Protein AF-A0A661L8A8-F1 (afdb_monomer)

Secondary structure (DSSP, 8-state):
---HHHHHHHHHHHTT-S-HHHHHHHHHHHHHHTSS-HHHHHHHHHHHHHHHHSS-SSS----BHHHHHHTSSB-SSHHHHHHHHHHHHTTEEE-SSS-S-TTBHHHHHHHHHHHHHTT-HHHHHHHHHHTGGGTHHHHHHHHHHHS-----TTS-GGGPPTTPPPSHHHHHHHHHHHHHHHHHHHHTT-THHHHHHHHHHHHHGGG----S-SSEEES--PPPPPEEEEEE-TTSTT--EEEEEEETTEEEEEEE-TT-TTTTT---HHHHTHHHHHTBTT---S-EEEETTEEEE--HHHHHHHHHHHHTT-

Foldseek 3Di:
DLDPLLLVLQQVLCVPLPLPLSNLLSLQQNLLSPLDDPVVSVVLVLLLCCQADQLQHPQHQHQFQCCQVPVAQFPPDPVLVVLLVLCQVLQKDWDPQDQDDCRGLLNLVLSLVSCVVVVVVVSNCCCLVVPNLSGLLVSLVSQLVVADPVSVSPDRPNDDPPPHHGCNSNSVSSSSNSLSVLVVVVVVVNCSSVSSVVSSVVSCVVVVDDPDRPTMDGGHDDWDDWDWDWFFQPLDPLRFIWIFIDTRNARPFIFFDQPGPRANRDDDPSSRCVSCVVGRSSDRSADWDDDPHTIGGDHPVRVVVVVVVVVVVD

pLDDT: mean 91.47, std 11.32, range [39.81, 98.69]

Mean predicted aligned error: 5.36 Å

Sequence (314 aa):
MQKDEFLNILNEAVKGCGFVDLICGAEMITAFLKSGPAEELYKELRYDYADLFLNAGPSPVFPYESPFRSGAPVVMQEPVFELREYFRKAGVHKSPAYKDLEEHIAVQMEFLRYVLEKGNEDLYLDFFENKFSKWVPAFCDQLTSTTPSNCNLSQNLTNLPAGVMTNFYQGLAHLTRGVVMCESSTIGGYTGAEEVTNKMSSAFDYLALSHEYATLAQGVLEPEPPKTVPTHCYTCGALCGMNAKLKDGILIGTSGLQGDPKSGGRLCPKGAAVPKHLYSAYRLKSPLIREGNRFRKASWDEALDRVVEAINRT

Structure (mmCIF, N/CA/C/O backbone):
data_AF-A0A661L8A8-F1
#
_entry.id   AF-A0A661L8A8-F1
#
loop_
_atom_site.group_PDB
_atom_site.id
_atom_site.type_symbol
_atom_site.label_atom_id
_atom_site.label_alt_id
_atom_site.label_comp_id
_atom_site.label_asym_id
_atom_site.label_entity_id
_atom_site.label_seq_id
_atom_site.pdbx_PDB_ins_code
_atom_site.Cartn_x
_atom_site.Cartn_y
_atom_site.Cartn_z
_atom_site.occupancy
_atom_site.B_iso_or_equiv
_atom_site.auth_seq_id
_atom_site.auth_comp_id
_atom_site.auth_asym_id
_atom_site.auth_atom_id
_atom_site.pdbx_PDB_model_num
ATOM 1 N N . MET A 1 1 ? -15.707 10.608 9.780 1.00 81.50 1 MET A N 1
ATOM 2 C CA . MET A 1 1 ? -14.834 10.400 10.958 1.00 81.50 1 MET A CA 1
ATOM 3 C C . MET A 1 1 ? -15.082 11.397 12.097 1.00 81.50 1 MET A C 1
ATOM 5 O O . MET A 1 1 ? -14.875 11.010 13.227 1.00 81.50 1 MET A O 1
ATOM 9 N N . GLN A 1 2 ? -15.559 12.632 11.881 1.00 92.19 2 GLN A N 1
ATOM 10 C CA . GLN A 1 2 ? -15.800 13.600 12.980 1.00 92.19 2 GLN A CA 1
ATOM 11 C C . GLN A 1 2 ? -17.092 13.380 13.808 1.00 92.19 2 GLN A C 1
ATOM 13 O O . GLN A 1 2 ? -17.538 14.295 14.489 1.00 92.19 2 GLN A O 1
ATOM 18 N N . LYS A 1 3 ? -17.732 12.205 13.735 1.00 93.12 3 LYS A N 1
ATOM 19 C CA . LYS A 1 3 ? -18.940 11.918 14.530 1.00 93.12 3 LYS A CA 1
ATOM 20 C C . LYS A 1 3 ? -18.541 11.752 15.998 1.00 93.12 3 LYS A C 1
ATOM 22 O O . LYS A 1 3 ? -17.618 10.983 16.273 1.00 93.12 3 LYS A O 1
ATOM 27 N N . ASP A 1 4 ? -19.217 12.430 16.921 1.00 93.12 4 ASP A N 1
ATOM 28 C CA . ASP A 1 4 ? -18.885 12.332 18.347 1.00 93.12 4 ASP A CA 1
ATOM 29 C C . ASP A 1 4 ? -19.092 10.913 18.888 1.00 93.12 4 ASP A C 1
ATOM 31 O O . ASP A 1 4 ? -18.325 10.482 19.739 1.00 93.12 4 ASP A O 1
ATOM 35 N N . GLU A 1 5 ? -20.046 10.145 18.358 1.00 94.62 5 GLU A N 1
ATOM 36 C CA . GLU A 1 5 ? -20.255 8.744 18.732 1.00 94.62 5 GLU A CA 1
ATOM 37 C C . GLU A 1 5 ? -19.025 7.888 18.397 1.00 94.62 5 GLU A C 1
ATOM 39 O O . GLU A 1 5 ? -18.489 7.217 19.276 1.00 94.62 5 GLU A O 1
ATOM 44 N N . PHE A 1 6 ? -18.511 7.989 17.163 1.00 94.81 6 PHE A N 1
ATOM 45 C CA . PHE A 1 6 ? -17.279 7.306 16.746 1.00 94.81 6 PHE A CA 1
ATOM 46 C C . PHE A 1 6 ? -16.103 7.674 17.657 1.00 94.81 6 PHE A C 1
ATOM 48 O O . PHE A 1 6 ? -15.402 6.794 18.152 1.00 94.81 6 PHE A O 1
ATOM 55 N N . LEU A 1 7 ? -15.892 8.974 17.886 1.00 94.75 7 LEU A N 1
ATOM 56 C CA . LEU A 1 7 ? -14.752 9.458 18.660 1.00 94.75 7 LEU A CA 1
ATOM 57 C C . LEU A 1 7 ? -14.860 9.051 20.133 1.00 94.75 7 LEU A C 1
ATOM 59 O O . LEU A 1 7 ? -13.896 8.544 20.698 1.00 94.75 7 LEU A O 1
ATOM 63 N N . ASN A 1 8 ? -16.020 9.227 20.762 1.00 94.75 8 ASN A N 1
ATOM 64 C CA . ASN A 1 8 ? -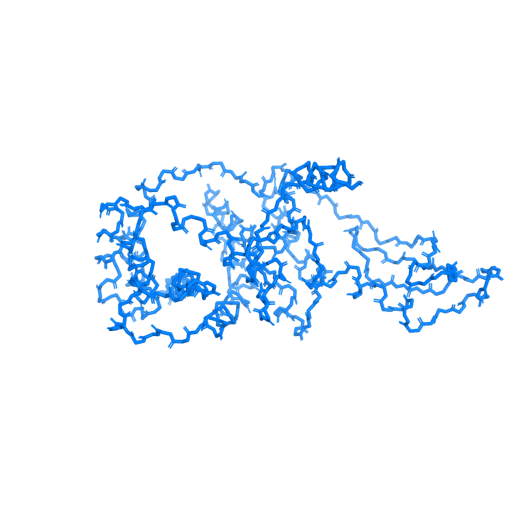16.194 8.924 22.180 1.00 94.75 8 ASN A CA 1
ATOM 65 C C . ASN A 1 8 ? -16.092 7.413 22.448 1.00 94.75 8 ASN A C 1
ATOM 67 O O . ASN A 1 8 ? -15.411 7.021 23.395 1.00 94.75 8 ASN A O 1
ATOM 71 N N . ILE A 1 9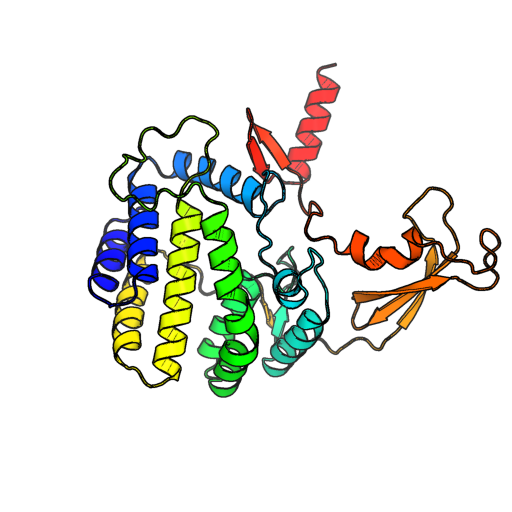 ? -16.690 6.568 21.596 1.00 94.81 9 ILE A N 1
ATOM 72 C CA . ILE A 1 9 ? -16.598 5.105 21.734 1.00 94.81 9 ILE A CA 1
ATOM 73 C C . ILE A 1 9 ? -15.160 4.632 21.490 1.00 94.81 9 ILE A C 1
ATOM 75 O O . ILE A 1 9 ? -14.657 3.832 22.274 1.00 94.81 9 ILE A O 1
ATOM 79 N N . LEU A 1 10 ? -14.458 5.163 20.479 1.00 94.94 10 LEU A N 1
ATOM 80 C CA . LEU A 1 10 ? -13.061 4.800 20.209 1.00 94.94 10 LEU A CA 1
ATOM 81 C C . LEU A 1 10 ? -12.136 5.113 21.397 1.00 94.94 10 LEU A C 1
ATOM 83 O O . LEU A 1 10 ? -11.324 4.270 21.770 1.00 94.94 10 LEU A O 1
ATOM 87 N N . ASN A 1 11 ? -12.262 6.296 22.012 1.00 94.81 11 ASN A N 1
ATOM 88 C CA . ASN A 1 11 ? -11.428 6.659 23.165 1.00 94.81 11 ASN A CA 1
ATOM 89 C C . ASN A 1 11 ? -11.783 5.841 24.415 1.00 94.81 11 ASN A C 1
ATOM 91 O O . ASN A 1 11 ? -10.879 5.398 25.119 1.00 94.81 11 ASN A O 1
ATOM 95 N N . GLU A 1 12 ? -13.069 5.598 24.696 1.00 95.06 12 GLU A N 1
ATOM 96 C CA . GLU A 1 12 ? -13.461 4.789 25.859 1.00 95.06 12 GLU A CA 1
ATOM 97 C C . GLU A 1 12 ? -13.086 3.305 25.676 1.00 95.06 12 GLU A C 1
ATOM 99 O O . GLU A 1 12 ? -12.724 2.648 26.649 1.00 95.06 12 GLU A O 1
ATOM 104 N N . ALA A 1 13 ? -13.082 2.785 24.442 1.00 93.44 13 ALA A N 1
ATOM 105 C CA . ALA A 1 13 ? -12.671 1.413 24.133 1.00 93.44 13 ALA A CA 1
ATOM 106 C C . ALA A 1 13 ? -11.200 1.123 24.481 1.00 93.44 13 ALA A C 1
ATOM 108 O O . ALA A 1 13 ? -10.890 0.042 24.981 1.00 93.44 13 ALA A O 1
ATOM 109 N N . VAL A 1 14 ? -10.300 2.085 24.243 1.00 92.88 14 VAL A N 1
ATOM 110 C CA . VAL A 1 14 ? -8.855 1.939 24.512 1.00 92.88 14 VAL A CA 1
ATOM 111 C C . VAL A 1 14 ? -8.453 2.389 25.922 1.00 92.88 14 VAL A C 1
ATOM 113 O O . VAL A 1 14 ? -7.344 2.121 26.384 1.00 92.88 14 VAL A O 1
ATOM 116 N N . LYS A 1 15 ? -9.333 3.079 26.645 1.00 92.06 15 LYS A N 1
ATOM 117 C CA . LYS A 1 15 ? -9.033 3.661 27.955 1.00 92.06 15 LYS A CA 1
ATOM 118 C C . LYS A 1 15 ? -8.702 2.586 28.989 1.00 92.06 15 LYS A C 1
ATOM 120 O O . LYS A 1 15 ? -9.533 1.759 29.350 1.00 92.06 15 LYS A O 1
ATOM 125 N N . GLY A 1 16 ? -7.467 2.616 29.490 1.00 86.12 16 GLY A N 1
ATOM 126 C CA . GLY A 1 16 ? -6.984 1.638 30.468 1.00 86.12 16 GLY A CA 1
ATOM 127 C C . GLY A 1 16 ? -6.748 0.230 29.906 1.00 86.12 16 GLY A C 1
ATOM 128 O O . GLY A 1 16 ? -6.519 -0.683 30.690 1.00 86.12 16 GLY A O 1
ATOM 129 N N . CYS A 1 17 ? -6.750 0.043 28.579 1.00 88.25 17 CYS A N 1
ATOM 130 C CA . CYS A 1 17 ? -6.599 -1.273 27.943 1.00 88.25 17 CYS A CA 1
ATOM 131 C C . CYS A 1 17 ? -5.214 -1.934 28.111 1.00 88.25 17 CYS A C 1
ATOM 133 O O . CYS A 1 17 ? -5.030 -3.079 27.716 1.00 88.25 17 CYS A O 1
ATOM 135 N N . GLY A 1 18 ? -4.214 -1.214 28.632 1.00 87.88 18 GLY A N 1
ATOM 136 C CA . GLY A 1 18 ? -2.820 -1.671 28.732 1.00 87.88 18 GLY A CA 1
ATOM 137 C C . GLY A 1 18 ? -1.999 -1.528 27.440 1.00 87.88 18 GLY A C 1
ATOM 138 O O . GLY A 1 18 ? -0.775 -1.427 27.508 1.00 87.88 18 GLY A O 1
ATOM 139 N N . PHE A 1 19 ? -2.643 -1.426 26.275 1.00 90.56 19 PHE A N 1
ATOM 140 C CA . PHE A 1 19 ? -1.983 -1.224 24.982 1.00 90.56 19 PHE A CA 1
ATOM 141 C C . PHE A 1 19 ? -1.740 0.269 24.711 1.00 90.56 19 PHE A C 1
ATOM 143 O O . PHE A 1 19 ? -2.585 0.971 24.156 1.00 90.56 19 PHE A O 1
ATOM 150 N N . VAL A 1 20 ? -0.556 0.759 25.092 1.00 90.56 20 VAL A N 1
ATOM 151 C CA . VAL A 1 20 ? -0.155 2.177 24.962 1.00 90.56 20 VAL A CA 1
ATOM 152 C C . VAL A 1 20 ? -0.331 2.709 23.533 1.00 90.56 20 VAL A C 1
ATOM 154 O O . VAL A 1 20 ? -0.854 3.804 23.352 1.00 90.56 20 VAL A O 1
ATOM 157 N N . ASP A 1 21 ? 0.029 1.923 22.516 1.00 92.69 21 ASP A N 1
ATOM 158 C CA . ASP A 1 21 ? -0.132 2.299 21.106 1.00 92.69 21 ASP A CA 1
ATOM 159 C C . ASP A 1 21 ? -1.601 2.514 20.687 1.00 92.69 21 ASP A C 1
ATOM 161 O O . ASP A 1 21 ? -1.889 3.430 19.918 1.00 92.69 21 ASP A O 1
ATOM 165 N N . LEU A 1 22 ? -2.553 1.738 21.223 1.00 93.94 22 LEU A N 1
ATOM 166 C CA . LEU A 1 22 ? -3.979 1.972 20.956 1.00 93.94 22 LEU A CA 1
ATOM 167 C C . LEU A 1 22 ? -4.455 3.295 21.564 1.00 93.94 22 LEU A C 1
ATOM 169 O O . LEU A 1 22 ? -5.172 4.047 20.904 1.00 93.94 22 LEU A O 1
ATOM 173 N N . ILE A 1 23 ? -4.023 3.588 22.795 1.00 92.56 23 ILE A N 1
ATOM 174 C CA . ILE A 1 23 ? -4.350 4.829 23.510 1.00 92.56 23 ILE A CA 1
ATOM 175 C C . ILE A 1 23 ? -3.804 6.032 22.735 1.00 92.56 23 ILE A C 1
ATOM 177 O O . ILE A 1 23 ? -4.579 6.876 22.288 1.00 92.56 23 ILE A O 1
ATOM 181 N N . CYS A 1 24 ? -2.493 6.064 22.475 1.00 91.00 24 CYS A N 1
ATOM 182 C CA . CYS A 1 24 ? -1.863 7.160 21.738 1.00 91.00 24 CYS A CA 1
ATOM 183 C C . CYS A 1 24 ? -2.444 7.320 20.325 1.00 91.00 24 CYS A C 1
ATOM 185 O O . CYS A 1 24 ? -2.645 8.445 19.865 1.00 91.00 24 CYS A O 1
ATOM 187 N N . GLY A 1 25 ? -2.752 6.213 19.639 1.00 92.69 25 GLY A N 1
ATOM 188 C CA . GLY A 1 25 ? -3.364 6.238 18.314 1.00 92.69 25 GLY A CA 1
ATOM 189 C C . GLY A 1 25 ? -4.750 6.887 18.305 1.00 92.69 25 GLY A C 1
ATOM 190 O O . GLY A 1 25 ? -4.995 7.810 17.523 1.00 92.69 25 GLY A O 1
ATOM 191 N N . ALA A 1 26 ? -5.637 6.450 19.204 1.00 94.06 26 ALA A N 1
ATOM 192 C CA . ALA A 1 26 ? -6.984 7.000 19.348 1.00 94.06 26 ALA A CA 1
ATOM 193 C C . ALA A 1 26 ? -6.971 8.481 19.758 1.00 94.06 26 ALA A C 1
ATOM 195 O O . ALA A 1 26 ? -7.694 9.286 19.161 1.00 94.06 26 ALA A O 1
ATOM 196 N N . GLU A 1 27 ? -6.122 8.856 20.720 1.00 92.12 27 GLU A N 1
ATOM 197 C CA . GLU A 1 27 ? -5.985 10.233 21.203 1.00 92.12 27 GLU A CA 1
ATOM 198 C C . GLU A 1 27 ? -5.488 11.172 20.094 1.00 92.12 27 GLU A C 1
ATOM 200 O O . GLU A 1 27 ? -6.104 12.212 19.852 1.00 92.12 27 GLU A O 1
ATOM 205 N N . MET A 1 28 ? -4.434 10.795 19.355 1.00 91.00 28 MET A N 1
ATOM 206 C CA . MET A 1 28 ? -3.907 11.594 18.237 1.00 91.00 28 MET A CA 1
ATOM 207 C C . MET A 1 28 ? -4.933 11.763 17.111 1.00 91.00 28 MET A C 1
ATOM 209 O O . MET A 1 28 ? -5.151 12.882 16.642 1.00 91.00 28 MET A O 1
ATOM 213 N N . ILE A 1 29 ? -5.595 10.674 16.698 1.00 93.38 29 ILE A N 1
ATOM 214 C CA . ILE A 1 29 ? -6.649 10.706 15.672 1.00 93.38 29 ILE A CA 1
ATOM 215 C C . ILE A 1 29 ? -7.802 11.611 16.119 1.00 93.38 29 ILE A C 1
ATOM 217 O O . ILE A 1 29 ? -8.292 12.423 15.334 1.00 93.38 29 ILE A O 1
ATOM 221 N N . THR A 1 30 ? -8.214 11.519 17.384 1.00 94.25 30 THR A N 1
ATOM 222 C CA . THR A 1 30 ? -9.313 12.319 17.939 1.00 94.25 30 THR A CA 1
ATOM 223 C C . THR A 1 30 ? -8.951 13.794 18.041 1.00 94.25 30 THR A C 1
ATOM 225 O O . THR A 1 30 ? -9.745 14.642 17.633 1.00 94.25 30 THR A O 1
ATOM 228 N N . ALA A 1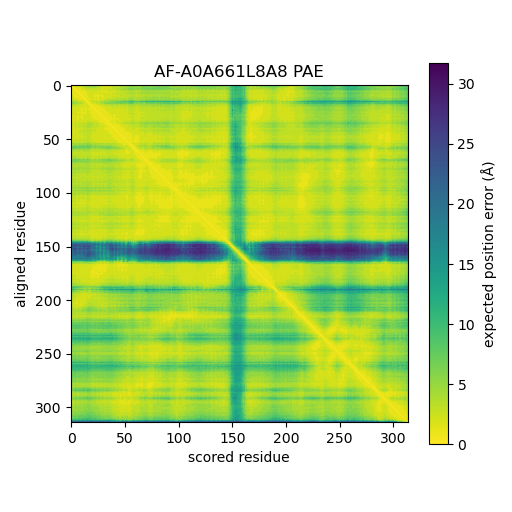 31 ? -7.755 14.112 18.537 1.00 91.06 31 ALA A N 1
ATOM 229 C CA . ALA A 1 31 ? -7.267 15.481 18.643 1.00 91.06 31 ALA A CA 1
ATOM 230 C C . ALA A 1 31 ? -7.155 16.144 17.261 1.00 91.06 31 ALA A C 1
ATOM 232 O O . ALA A 1 31 ? -7.611 17.275 17.090 1.00 91.06 31 ALA A O 1
ATOM 233 N N . PHE A 1 32 ? -6.644 15.421 16.257 1.00 91.88 32 PHE A N 1
ATOM 234 C CA . PHE A 1 32 ? -6.632 15.895 14.874 1.00 91.88 32 PHE A CA 1
ATOM 235 C C . PHE A 1 32 ? -8.055 16.137 14.352 1.00 91.88 32 PHE A C 1
ATOM 237 O O . PHE A 1 32 ? -8.374 17.237 13.900 1.00 91.88 32 PHE A O 1
ATOM 244 N N . LEU A 1 33 ? -8.941 15.142 14.468 1.00 93.44 33 LEU A N 1
ATOM 245 C CA . LEU A 1 33 ? -10.314 15.222 13.963 1.00 93.44 33 LEU A CA 1
ATOM 246 C C . LEU A 1 33 ? -11.171 16.278 14.675 1.00 93.44 33 LEU A C 1
ATOM 248 O O . LEU A 1 33 ? -12.142 16.731 14.078 1.00 93.44 33 LEU A O 1
ATOM 252 N N . LYS A 1 34 ? -10.830 16.704 15.897 1.00 93.81 34 LYS A N 1
ATOM 253 C CA . LYS A 1 34 ? -11.498 17.814 16.605 1.00 93.81 34 LYS A CA 1
ATOM 254 C C . LYS A 1 34 ? -10.833 19.185 16.389 1.00 93.81 34 LYS A C 1
ATOM 256 O O . LYS A 1 34 ? -11.349 20.177 16.895 1.00 93.81 34 LYS A O 1
ATOM 261 N N . SER A 1 35 ? -9.730 19.275 15.638 1.00 91.00 35 SER A N 1
ATOM 262 C CA . SER A 1 35 ? -8.961 20.527 15.496 1.00 91.00 35 SER A CA 1
ATOM 263 C C . SER A 1 35 ? -9.527 21.541 14.487 1.00 91.00 35 SER A C 1
ATOM 265 O O . SER A 1 35 ? -9.180 22.719 14.563 1.00 91.00 35 SER A O 1
ATOM 267 N N . GLY A 1 36 ? -10.412 21.129 13.570 1.00 91.94 36 GLY A N 1
ATOM 268 C CA . GLY A 1 36 ? -11.001 22.018 12.561 1.00 91.94 36 GLY A CA 1
ATOM 269 C C . GLY A 1 36 ? -12.089 21.360 11.696 1.00 91.94 36 GLY A C 1
ATOM 270 O O . GLY A 1 36 ? -12.457 20.211 11.941 1.00 91.94 36 GLY A O 1
ATOM 271 N N . PRO A 1 37 ? -12.638 22.064 10.688 1.00 94.69 37 PRO A N 1
ATOM 272 C CA . PRO A 1 37 ? -13.670 21.529 9.794 1.00 94.69 37 PRO A CA 1
ATOM 273 C C . PRO A 1 37 ? -13.161 20.389 8.898 1.00 94.69 37 PRO A C 1
ATOM 275 O O . PRO A 1 37 ? -12.040 20.454 8.394 1.00 94.69 37 PRO A O 1
ATOM 278 N N . ALA A 1 38 ? -14.010 19.386 8.630 1.00 93.50 38 ALA A N 1
ATOM 279 C CA . ALA A 1 38 ? -13.668 18.201 7.829 1.00 93.50 38 ALA A CA 1
ATOM 280 C C . ALA A 1 38 ? -12.952 18.500 6.499 1.00 93.50 38 ALA A C 1
ATOM 282 O O . ALA A 1 38 ? -12.002 17.800 6.163 1.00 93.50 38 ALA A O 1
ATOM 283 N N . GLU A 1 39 ? -13.403 19.512 5.750 1.00 94.06 39 GLU A N 1
ATOM 284 C CA . GLU A 1 39 ? -12.883 19.829 4.411 1.00 94.06 39 GLU A CA 1
ATOM 285 C C . GLU A 1 39 ? -11.428 20.327 4.452 1.00 94.06 39 GLU A C 1
ATOM 287 O O . GLU A 1 39 ? -10.586 19.863 3.683 1.00 94.06 39 GLU A O 1
ATOM 292 N N . GLU A 1 40 ? -11.098 21.211 5.398 1.00 92.19 40 GLU A N 1
ATOM 293 C CA . GLU A 1 40 ? -9.730 21.721 5.558 1.00 92.19 40 GLU A CA 1
ATOM 294 C C . GLU A 1 40 ? -8.798 20.637 6.118 1.00 92.19 40 GLU A C 1
ATOM 296 O O . GLU A 1 40 ? -7.680 20.470 5.631 1.00 92.19 40 GLU A O 1
ATOM 301 N N . LEU A 1 41 ? -9.273 19.819 7.067 1.00 93.50 41 LEU A N 1
ATOM 302 C CA . LEU A 1 41 ? -8.503 18.669 7.552 1.00 93.50 41 LEU A CA 1
ATOM 303 C C . LEU A 1 41 ? -8.239 17.654 6.429 1.00 93.50 41 LEU A C 1
ATOM 305 O O . LEU A 1 41 ? -7.114 17.188 6.273 1.00 93.50 41 LEU A O 1
ATOM 309 N N . TYR A 1 42 ? -9.244 17.342 5.606 1.00 93.88 42 TYR A N 1
ATOM 310 C CA . TYR A 1 42 ? -9.084 16.477 4.435 1.00 93.88 42 TYR A CA 1
ATOM 311 C C . TYR A 1 42 ? -8.065 17.045 3.438 1.00 93.88 42 TYR A C 1
ATOM 313 O O . TYR A 1 42 ? -7.255 16.304 2.876 1.00 93.88 42 TYR A O 1
ATOM 321 N N . LYS A 1 43 ? -8.064 18.366 3.237 1.00 92.19 43 LYS A N 1
ATOM 322 C CA . LYS A 1 43 ? -7.100 19.051 2.377 1.00 92.19 43 LYS A CA 1
ATOM 323 C C . LYS A 1 43 ? -5.664 18.893 2.877 1.00 92.19 43 LYS A C 1
ATOM 325 O O . LYS A 1 43 ? -4.823 18.505 2.069 1.00 92.19 43 LYS A O 1
ATOM 330 N N . GLU A 1 44 ? -5.408 19.075 4.172 1.00 91.50 44 GLU A N 1
ATOM 331 C CA . GLU A 1 44 ? -4.079 18.830 4.754 1.00 91.50 44 GLU A CA 1
ATOM 332 C C . GLU A 1 44 ? -3.668 17.350 4.690 1.00 91.50 44 GLU A C 1
ATOM 334 O O . GLU A 1 44 ? -2.543 17.045 4.288 1.00 91.50 44 GLU A O 1
ATOM 339 N N . LEU A 1 45 ? -4.591 16.412 4.949 1.00 93.81 45 LEU A N 1
ATOM 340 C CA . LEU A 1 45 ? -4.312 14.976 4.813 1.00 93.81 45 LEU A CA 1
ATOM 341 C C . LEU A 1 45 ? -3.890 14.572 3.392 1.00 93.81 45 LEU A C 1
ATOM 343 O O . LEU A 1 45 ? -3.096 13.644 3.238 1.00 93.81 45 LEU A O 1
ATOM 347 N N . ARG A 1 46 ? -4.366 15.259 2.343 1.00 95.50 46 ARG A N 1
ATOM 348 C CA . ARG A 1 46 ? -3.915 15.003 0.959 1.00 95.50 46 ARG A CA 1
ATOM 349 C C . ARG A 1 46 ? -2.460 15.404 0.722 1.00 95.50 46 ARG A C 1
ATOM 351 O O . ARG A 1 46 ? -1.805 14.756 -0.098 1.00 95.50 46 ARG A O 1
ATOM 358 N N . TYR A 1 47 ? -1.970 16.442 1.399 1.00 94.00 47 TYR A N 1
ATOM 359 C CA . TYR A 1 47 ? -0.563 16.829 1.332 1.00 94.00 47 TYR A CA 1
ATOM 360 C C . TYR A 1 47 ? 0.305 15.883 2.168 1.00 94.00 47 TYR A C 1
ATOM 362 O O . TYR A 1 47 ? 1.295 15.366 1.661 1.00 94.00 47 TYR A O 1
ATOM 370 N N . ASP A 1 48 ? -0.111 15.570 3.400 1.00 93.12 48 ASP A N 1
ATOM 371 C CA . ASP A 1 48 ? 0.570 14.589 4.257 1.00 93.12 48 ASP A CA 1
ATOM 372 C C . ASP A 1 48 ? 0.716 13.234 3.555 1.00 93.12 48 ASP A C 1
ATOM 374 O O . ASP A 1 48 ? 1.798 12.652 3.532 1.00 93.12 48 ASP A O 1
ATOM 378 N N . TYR A 1 49 ? -0.354 12.750 2.916 1.00 95.12 49 TYR A N 1
ATOM 379 C CA . TYR A 1 49 ? -0.329 11.498 2.166 1.00 95.12 49 TYR A CA 1
ATOM 380 C C . TYR A 1 49 ? 0.668 11.531 0.998 1.00 95.12 49 TYR A C 1
ATOM 382 O O . TYR A 1 49 ? 1.319 10.525 0.709 1.00 95.12 49 TYR A O 1
ATOM 390 N N . ALA A 1 50 ? 0.803 12.672 0.316 1.00 95.06 50 ALA A N 1
ATOM 391 C CA . ALA A 1 50 ? 1.763 12.817 -0.771 1.00 95.06 50 ALA A CA 1
ATOM 392 C C . ALA A 1 50 ? 3.210 12.872 -0.261 1.00 95.06 50 ALA A C 1
ATOM 394 O O . ALA A 1 50 ? 4.089 12.224 -0.840 1.00 95.06 50 ALA A O 1
ATOM 395 N N . ASP A 1 51 ? 3.438 13.598 0.835 1.00 92.25 51 ASP A N 1
ATOM 396 C CA . ASP A 1 51 ? 4.753 13.737 1.453 1.00 92.25 51 ASP A CA 1
ATOM 397 C C . ASP A 1 51 ? 5.259 12.391 1.999 1.00 92.25 51 ASP A C 1
ATOM 399 O O . ASP A 1 51 ? 6.406 12.019 1.745 1.00 92.25 51 ASP A O 1
ATOM 403 N N . LEU A 1 52 ? 4.378 11.630 2.660 1.00 93.12 52 LEU A N 1
ATOM 404 C CA . LEU A 1 52 ? 4.666 10.317 3.241 1.00 93.12 52 LEU A CA 1
ATOM 405 C C . LEU A 1 52 ? 4.746 9.198 2.196 1.00 93.12 52 LEU A C 1
ATOM 407 O O . LEU A 1 52 ? 5.749 8.494 2.130 1.00 93.12 52 LEU A O 1
ATOM 411 N N . PHE A 1 53 ? 3.702 9.005 1.386 1.00 95.12 53 PHE A N 1
ATOM 412 C CA . PHE A 1 53 ? 3.514 7.763 0.619 1.00 95.12 53 PHE A CA 1
ATOM 413 C C . PHE A 1 53 ? 3.705 7.921 -0.896 1.00 95.12 53 PHE A C 1
ATOM 415 O O . PHE A 1 53 ? 3.775 6.918 -1.609 1.00 95.12 53 PHE A O 1
ATOM 422 N N . LEU A 1 54 ? 3.803 9.156 -1.408 1.00 94.56 54 LEU A N 1
ATOM 423 C CA . LEU A 1 54 ? 3.984 9.442 -2.842 1.00 94.56 54 LEU A CA 1
ATOM 424 C C . LEU A 1 54 ? 5.347 10.060 -3.181 1.00 94.56 54 LEU A C 1
ATOM 426 O O . LEU A 1 54 ? 5.518 10.562 -4.289 1.00 94.56 54 LEU A O 1
ATOM 430 N N . ASN A 1 55 ? 6.326 9.978 -2.273 1.00 92.62 55 ASN A N 1
ATOM 431 C CA . ASN A 1 55 ? 7.696 10.470 -2.472 1.00 92.62 55 ASN A CA 1
ATOM 432 C C . ASN A 1 55 ? 7.805 11.987 -2.735 1.00 92.62 55 ASN A C 1
ATOM 434 O O . ASN A 1 55 ? 8.763 12.424 -3.373 1.00 92.62 55 ASN A O 1
ATOM 438 N N . ALA A 1 56 ? 6.844 12.790 -2.263 1.00 91.88 56 ALA A N 1
ATOM 439 C CA . ALA A 1 56 ? 6.924 14.250 -2.357 1.00 91.88 56 ALA A CA 1
ATOM 440 C C . ALA A 1 56 ? 7.732 14.889 -1.212 1.00 91.88 56 ALA A C 1
ATOM 442 O O . ALA A 1 56 ? 8.318 15.957 -1.394 1.00 91.88 56 ALA A O 1
ATOM 443 N N . GLY A 1 57 ? 7.766 14.230 -0.051 1.00 88.12 57 GLY A N 1
ATOM 444 C CA . GLY A 1 57 ? 8.404 14.717 1.165 1.00 88.12 57 GLY A CA 1
ATOM 445 C C . GLY A 1 57 ? 9.872 14.294 1.288 1.00 88.12 57 GLY A C 1
ATOM 446 O O . GLY A 1 57 ? 10.356 13.456 0.524 1.00 88.12 57 GLY A O 1
ATOM 447 N N . PRO A 1 58 ? 10.601 14.846 2.276 1.00 83.62 58 PRO A N 1
ATOM 448 C CA . PRO A 1 58 ? 12.024 14.560 2.478 1.00 83.62 58 PRO A CA 1
ATOM 449 C C . PRO A 1 58 ? 12.299 13.134 2.983 1.00 83.62 58 PRO A C 1
ATOM 451 O O . PRO A 1 58 ? 13.385 12.605 2.751 1.00 83.62 58 PRO A O 1
ATOM 454 N N . SER A 1 59 ? 11.320 12.518 3.649 1.00 85.88 59 SER A N 1
ATOM 455 C CA . SER A 1 59 ? 11.436 11.221 4.322 1.00 85.88 59 SER A CA 1
ATOM 456 C C . SER A 1 59 ? 10.220 10.344 3.996 1.00 85.88 59 SER A C 1
ATOM 458 O O . SER A 1 59 ? 9.340 10.195 4.837 1.00 85.88 59 SER A O 1
ATOM 460 N N . PRO A 1 60 ? 10.099 9.799 2.774 1.00 89.44 60 PRO A N 1
ATOM 461 C CA . PRO A 1 60 ? 8.962 8.957 2.430 1.00 89.44 60 PRO A CA 1
ATOM 462 C C . PRO A 1 60 ? 9.006 7.603 3.148 1.00 89.44 60 PRO A C 1
ATOM 464 O O . PRO A 1 60 ? 10.070 7.038 3.415 1.00 89.44 60 PRO A O 1
ATOM 467 N N . VAL A 1 61 ? 7.818 7.063 3.404 1.00 93.94 61 VAL A N 1
ATOM 468 C CA . VAL A 1 61 ? 7.580 5.763 4.032 1.00 93.94 61 VAL A CA 1
ATOM 469 C C . VAL A 1 61 ? 6.880 4.880 3.012 1.00 93.94 61 VAL A C 1
ATOM 471 O O . VAL A 1 61 ? 5.835 5.237 2.471 1.00 93.94 61 VAL A O 1
ATOM 474 N N . PHE A 1 62 ? 7.457 3.722 2.713 1.00 95.75 62 PHE A N 1
ATOM 475 C CA . PHE A 1 62 ? 6.959 2.856 1.649 1.00 95.75 62 PHE A CA 1
ATOM 476 C C . PHE A 1 62 ? 5.874 1.918 2.192 1.00 95.75 62 PHE A C 1
ATOM 478 O O . PHE A 1 62 ? 6.201 1.069 3.010 1.00 95.75 62 PHE A O 1
ATOM 485 N N . PRO A 1 63 ? 4.607 1.987 1.749 1.00 97.12 63 PRO A N 1
ATOM 486 C CA . PRO A 1 63 ? 3.540 1.125 2.265 1.00 97.12 63 PRO A CA 1
ATOM 487 C C . PRO A 1 63 ? 3.559 -0.286 1.646 1.00 97.12 63 PRO A C 1
ATOM 489 O O . PRO A 1 63 ? 2.501 -0.830 1.346 1.00 97.12 63 PRO A O 1
ATOM 492 N N . TYR A 1 64 ? 4.742 -0.870 1.421 1.00 98.06 64 TYR A N 1
ATOM 493 C CA . TYR A 1 64 ? 4.956 -2.147 0.724 1.00 98.06 64 TYR A CA 1
ATOM 494 C C . TYR A 1 64 ? 5.833 -3.087 1.558 1.00 98.06 64 TYR A C 1
ATOM 496 O O . TYR A 1 64 ? 6.759 -2.623 2.219 1.00 98.06 64 TYR A O 1
ATOM 504 N N . GLU A 1 65 ? 5.607 -4.397 1.471 1.00 98.31 65 GLU A N 1
ATOM 505 C CA . GLU A 1 65 ? 6.361 -5.403 2.236 1.00 98.31 65 GLU A CA 1
ATOM 506 C C . GLU A 1 65 ? 7.848 -5.518 1.831 1.00 98.31 65 GLU A C 1
ATOM 508 O O . GLU A 1 65 ? 8.728 -5.605 2.696 1.00 98.31 65 GLU A O 1
ATOM 513 N N . SER A 1 66 ? 8.160 -5.521 0.526 1.00 97.88 66 SER A N 1
ATOM 514 C CA . SER A 1 66 ? 9.511 -5.829 0.023 1.00 97.88 66 SER A CA 1
ATOM 515 C C . SER A 1 66 ? 10.614 -4.915 0.579 1.00 97.88 66 SER A C 1
ATOM 517 O O . SER A 1 66 ? 11.675 -5.449 0.923 1.00 97.88 66 SER A O 1
ATOM 519 N N . PRO A 1 67 ? 10.427 -3.584 0.728 1.00 97.31 67 PRO A N 1
ATOM 520 C CA . PRO A 1 67 ? 11.442 -2.727 1.331 1.00 97.31 67 PRO A CA 1
ATOM 521 C C . PRO A 1 67 ? 11.850 -3.110 2.757 1.00 97.31 67 PRO A C 1
ATOM 523 O O . PRO A 1 67 ? 13.044 -3.132 3.053 1.00 97.31 67 PRO A O 1
ATOM 526 N N . PHE A 1 68 ? 10.899 -3.497 3.614 1.00 97.00 68 PHE A N 1
ATOM 527 C CA . PHE A 1 68 ? 11.196 -3.959 4.977 1.00 97.00 68 PHE A CA 1
ATOM 528 C C . PHE A 1 68 ? 11.818 -5.354 4.976 1.00 97.00 68 PHE A C 1
ATOM 530 O O . PHE A 1 68 ? 12.785 -5.605 5.691 1.00 97.00 68 PHE A O 1
ATOM 537 N N . ARG A 1 69 ? 11.312 -6.256 4.125 1.00 94.75 69 ARG A N 1
ATOM 538 C CA . ARG A 1 69 ? 11.825 -7.628 4.008 1.00 94.75 69 ARG A CA 1
ATOM 539 C C . ARG A 1 69 ? 13.229 -7.727 3.410 1.00 94.75 69 ARG A C 1
ATOM 541 O O . ARG A 1 69 ? 13.915 -8.705 3.699 1.00 94.75 69 ARG A O 1
ATOM 548 N N . SER A 1 70 ? 13.638 -6.769 2.576 1.00 93.44 70 SER A N 1
ATOM 549 C CA . SER A 1 70 ? 14.940 -6.765 1.887 1.00 93.44 70 SER A CA 1
ATOM 550 C C . SER A 1 70 ? 15.944 -5.735 2.418 1.00 93.44 70 SER A C 1
ATOM 552 O O . SER A 1 70 ? 17.115 -5.794 2.043 1.00 93.44 70 SER A O 1
ATOM 554 N N . GLY A 1 71 ? 15.512 -4.788 3.259 1.00 93.56 71 GLY A N 1
ATOM 555 C CA . GLY A 1 71 ? 16.353 -3.689 3.748 1.00 93.56 71 GLY A CA 1
ATOM 556 C C . GLY A 1 71 ? 16.794 -2.705 2.655 1.00 93.56 71 GLY A C 1
ATOM 557 O O . GLY A 1 71 ? 17.785 -1.996 2.826 1.00 93.56 71 GLY A O 1
ATOM 558 N N . ALA A 1 72 ? 16.103 -2.676 1.513 1.00 94.44 72 ALA A N 1
ATOM 559 C CA . ALA A 1 72 ? 16.440 -1.852 0.356 1.00 94.44 72 ALA A CA 1
ATOM 560 C C . ALA A 1 72 ? 15.174 -1.217 -0.246 1.00 94.44 72 ALA A C 1
ATOM 562 O O . ALA A 1 72 ? 14.130 -1.857 -0.252 1.00 94.44 72 ALA A O 1
ATOM 563 N N . PRO A 1 73 ? 15.229 0.002 -0.815 1.00 95.81 73 PRO A N 1
ATOM 564 C CA . PRO A 1 73 ? 14.058 0.707 -1.349 1.00 95.81 73 PRO A CA 1
ATOM 565 C C . PRO A 1 73 ? 13.623 0.152 -2.721 1.00 95.81 73 PRO A C 1
ATOM 567 O O . PRO A 1 73 ? 13.609 0.866 -3.727 1.00 95.81 73 PRO A O 1
ATOM 570 N N . VAL A 1 74 ? 13.305 -1.143 -2.779 1.00 97.19 74 VAL A N 1
ATOM 571 C CA . VAL A 1 74 ? 12.944 -1.884 -3.992 1.00 97.19 74 VAL A CA 1
ATOM 572 C C . VAL A 1 74 ? 11.696 -2.730 -3.723 1.00 97.19 74 VAL A C 1
ATOM 574 O O . VAL A 1 74 ? 11.651 -3.505 -2.771 1.00 97.19 74 VAL A O 1
ATOM 577 N N . VAL A 1 75 ? 10.684 -2.566 -4.571 1.00 97.88 75 VAL A N 1
ATOM 578 C CA . VAL A 1 75 ? 9.419 -3.322 -4.561 1.00 97.88 75 VAL A CA 1
ATOM 579 C C . VAL A 1 75 ? 9.493 -4.540 -5.494 1.00 97.88 75 VAL A C 1
ATOM 581 O O . VAL A 1 75 ? 10.508 -4.765 -6.153 1.00 97.88 75 VAL A O 1
ATOM 584 N N . MET A 1 76 ? 8.433 -5.342 -5.571 1.00 96.81 76 MET A N 1
ATOM 585 C CA . MET A 1 76 ? 8.304 -6.507 -6.455 1.00 96.81 76 MET A CA 1
ATOM 586 C C . MET A 1 76 ? 9.442 -7.527 -6.272 1.00 96.81 76 MET A C 1
ATOM 588 O O . MET A 1 76 ? 10.019 -8.013 -7.245 1.00 96.81 76 MET A O 1
ATOM 592 N N . GLN A 1 77 ? 9.817 -7.792 -5.016 1.00 96.44 77 GLN A N 1
ATOM 593 C CA . GLN A 1 77 ? 10.847 -8.773 -4.652 1.00 96.44 77 GLN A CA 1
ATOM 594 C C . GLN A 1 77 ? 10.211 -10.127 -4.284 1.00 96.44 77 GLN A C 1
ATOM 596 O O . GLN A 1 77 ? 9.008 -10.323 -4.453 1.00 96.44 77 GLN A O 1
ATOM 601 N N . GLU A 1 78 ? 11.007 -11.074 -3.772 1.00 95.06 78 GLU A N 1
ATOM 602 C CA . GLU A 1 78 ? 10.541 -12.434 -3.451 1.00 95.06 78 GLU A CA 1
ATOM 603 C C . GLU A 1 78 ? 9.252 -12.514 -2.591 1.00 95.06 78 GLU A C 1
ATOM 605 O O . GLU A 1 78 ? 8.414 -13.361 -2.910 1.00 95.06 78 GLU A O 1
ATOM 610 N N . PRO A 1 79 ? 8.994 -11.611 -1.611 1.00 96.38 79 PRO A N 1
ATOM 611 C CA . PRO A 1 79 ? 7.750 -11.613 -0.834 1.00 96.38 79 PRO A CA 1
ATOM 612 C C . PRO A 1 79 ? 6.459 -11.510 -1.657 1.00 96.38 79 PRO A C 1
ATOM 614 O O . PRO A 1 79 ? 5.404 -11.907 -1.163 1.00 96.38 79 PRO A O 1
ATOM 617 N N . VAL A 1 80 ? 6.518 -11.011 -2.898 1.00 97.38 80 VAL A N 1
ATOM 618 C CA . VAL A 1 80 ? 5.357 -10.970 -3.800 1.00 97.38 80 VAL A CA 1
ATOM 619 C C . VAL A 1 80 ? 4.969 -12.362 -4.299 1.00 97.38 80 VAL A C 1
ATOM 621 O O . VAL A 1 80 ? 3.780 -12.654 -4.399 1.00 97.38 80 VAL A O 1
ATOM 624 N N . PHE A 1 81 ? 5.927 -13.254 -4.568 1.00 96.69 81 PHE A N 1
ATOM 625 C CA . PHE A 1 81 ? 5.588 -14.618 -4.991 1.00 96.69 81 PHE A CA 1
ATOM 626 C C . PHE A 1 81 ? 4.953 -15.400 -3.839 1.00 96.69 81 PHE A C 1
ATOM 628 O O . PHE A 1 81 ? 3.929 -16.044 -4.041 1.00 96.69 81 PHE A O 1
ATOM 635 N N . GLU A 1 82 ? 5.488 -15.254 -2.621 1.00 96.75 82 GLU A N 1
ATOM 636 C CA . GLU A 1 82 ? 4.870 -15.788 -1.401 1.00 96.75 82 GLU A CA 1
ATOM 637 C C . GLU A 1 82 ? 3.425 -15.286 -1.242 1.00 96.75 82 GLU A C 1
ATOM 639 O O . GLU A 1 82 ? 2.516 -16.076 -1.004 1.00 96.75 82 GLU A O 1
ATOM 644 N N . LEU A 1 83 ? 3.197 -13.976 -1.411 1.00 97.75 83 LEU A N 1
ATOM 645 C CA . LEU A 1 83 ? 1.874 -13.354 -1.290 1.00 97.75 83 LEU A CA 1
ATOM 646 C C . LEU A 1 83 ? 0.868 -13.935 -2.291 1.00 97.75 83 LEU A C 1
ATOM 648 O O . LEU A 1 83 ? -0.283 -14.191 -1.935 1.00 97.75 83 LEU A O 1
ATOM 652 N N . ARG A 1 84 ? 1.309 -14.204 -3.522 1.00 97.94 84 ARG A N 1
ATOM 653 C CA . ARG A 1 84 ? 0.469 -14.842 -4.539 1.00 97.94 84 ARG A CA 1
ATOM 654 C C . ARG A 1 84 ? 0.101 -16.280 -4.188 1.00 97.94 84 ARG A C 1
ATOM 656 O O . ARG A 1 84 ? -1.009 -16.680 -4.520 1.00 97.94 84 ARG A O 1
ATOM 663 N N . GLU A 1 85 ? 0.942 -17.031 -3.473 1.00 97.88 85 GLU A N 1
ATOM 664 C CA . GLU A 1 85 ? 0.534 -18.351 -2.966 1.00 97.88 85 GLU A CA 1
ATOM 665 C C . GLU A 1 85 ? -0.604 -18.247 -1.943 1.00 97.88 85 GLU A C 1
ATOM 667 O O . GLU A 1 85 ? -1.555 -19.023 -2.010 1.00 97.88 85 GLU A O 1
ATOM 672 N N . TYR A 1 86 ? -0.578 -17.260 -1.040 1.00 98.50 86 TYR A N 1
ATOM 673 C CA . TYR A 1 86 ? -1.696 -17.018 -0.116 1.00 98.50 86 TYR A CA 1
ATOM 674 C C . TYR A 1 86 ? -2.987 -16.637 -0.850 1.00 98.50 86 TYR A C 1
ATOM 676 O O . TYR A 1 86 ? -4.051 -17.180 -0.552 1.00 98.50 86 TYR A O 1
ATOM 684 N N . PHE A 1 87 ? -2.894 -15.763 -1.855 1.00 98.56 87 PHE A N 1
ATOM 685 C CA . PHE A 1 87 ? -4.029 -15.412 -2.711 1.00 98.56 87 PHE A CA 1
ATOM 686 C C . PHE A 1 87 ? -4.602 -16.644 -3.437 1.00 98.56 87 PHE A C 1
ATOM 688 O O . PHE A 1 87 ? -5.816 -16.861 -3.402 1.00 98.56 87 PHE A O 1
ATOM 695 N N . ARG A 1 88 ? -3.736 -17.512 -3.990 1.00 98.12 88 ARG A N 1
ATOM 696 C CA . ARG A 1 88 ? -4.122 -18.800 -4.598 1.00 98.12 88 ARG A CA 1
ATOM 697 C C . ARG A 1 88 ? -4.827 -19.727 -3.601 1.00 98.12 88 ARG A C 1
ATOM 699 O O . ARG A 1 88 ? -5.914 -20.205 -3.916 1.00 98.12 88 ARG A O 1
ATOM 706 N N . LYS A 1 89 ? -4.281 -19.922 -2.389 1.00 98.06 89 LYS A N 1
ATOM 707 C CA . LYS A 1 89 ? -4.918 -20.709 -1.304 1.00 98.06 89 LYS A CA 1
ATOM 708 C C . LYS A 1 89 ? -6.334 -20.206 -0.963 1.00 98.06 89 LYS A C 1
ATOM 710 O O . LYS A 1 89 ? -7.193 -21.004 -0.601 1.00 98.06 89 LYS A O 1
ATOM 715 N N . ALA A 1 90 ? -6.576 -18.899 -1.074 1.00 98.25 90 ALA A N 1
ATOM 716 C CA . ALA A 1 90 ? -7.844 -18.241 -0.746 1.00 98.25 90 ALA A CA 1
ATOM 717 C C . ALA A 1 90 ? -8.830 -18.088 -1.928 1.00 98.25 90 ALA A C 1
ATOM 719 O O . ALA A 1 90 ? -9.936 -17.574 -1.735 1.00 98.25 90 ALA A O 1
ATOM 720 N N . GLY A 1 91 ? -8.449 -18.492 -3.146 1.00 98.19 91 GLY A N 1
ATOM 721 C CA . GLY A 1 91 ? -9.289 -18.354 -4.341 1.00 98.19 91 GLY A CA 1
ATOM 722 C C . GLY A 1 91 ? -9.483 -16.911 -4.828 1.00 98.19 91 GLY A C 1
ATOM 723 O O . GLY A 1 91 ? -10.516 -16.608 -5.429 1.00 98.19 91 GLY A O 1
ATOM 724 N N . VAL A 1 92 ? -8.527 -16.019 -4.552 1.00 98.44 92 VAL A N 1
ATOM 725 C CA . VAL A 1 92 ? -8.573 -14.594 -4.932 1.00 98.44 92 VAL A CA 1
ATOM 726 C C . VAL A 1 92 ? -7.282 -14.140 -5.612 1.00 98.44 92 VAL A C 1
ATOM 728 O O . VAL A 1 92 ? -6.281 -14.850 -5.646 1.00 98.44 92 VAL A O 1
ATOM 731 N N . HIS A 1 93 ? -7.287 -12.911 -6.122 1.00 98.12 93 HIS A N 1
ATOM 732 C CA . HIS A 1 93 ? -6.090 -12.188 -6.546 1.00 98.12 93 HIS A CA 1
ATOM 733 C C . HIS A 1 93 ? -6.255 -10.678 -6.330 1.00 98.12 93 HIS A C 1
ATOM 735 O O . HIS A 1 93 ? -7.361 -10.190 -6.093 1.00 98.12 93 HIS A O 1
ATOM 741 N N . LYS A 1 94 ? -5.175 -9.895 -6.470 1.00 97.50 94 LYS A N 1
ATOM 742 C CA . LYS A 1 94 ? -5.283 -8.427 -6.483 1.00 97.50 94 LYS A CA 1
ATOM 743 C C . LYS A 1 94 ? -6.160 -7.970 -7.655 1.00 97.50 94 LYS A C 1
ATOM 745 O O . LYS A 1 94 ? -5.851 -8.248 -8.817 1.00 97.50 94 LYS A O 1
ATOM 750 N N . SER A 1 95 ? -7.195 -7.193 -7.359 1.00 97.62 95 SER A N 1
ATOM 751 C CA . SER A 1 95 ? -8.092 -6.565 -8.326 1.00 97.62 95 SER A CA 1
ATOM 752 C C . SER A 1 95 ? -7.323 -5.725 -9.363 1.00 97.62 95 SER A C 1
ATOM 754 O O . SER A 1 95 ? -6.481 -4.901 -8.984 1.00 97.62 95 SER A O 1
ATOM 756 N N . PRO A 1 96 ? -7.611 -5.854 -10.674 1.00 95.31 96 PRO A N 1
ATOM 757 C CA . PRO A 1 96 ? -7.071 -4.972 -11.717 1.00 95.31 96 PRO A CA 1
ATOM 758 C C . PRO A 1 96 ? -7.585 -3.520 -11.634 1.00 95.31 96 PRO A C 1
ATOM 760 O O . PRO A 1 96 ? -6.996 -2.604 -12.229 1.00 95.31 96 PRO A O 1
ATOM 763 N N . ALA A 1 97 ? -8.682 -3.288 -10.902 1.00 94.94 97 ALA A N 1
ATOM 764 C CA . ALA A 1 97 ? -9.192 -1.946 -10.631 1.00 94.94 97 ALA A CA 1
ATOM 765 C C . ALA A 1 97 ? -8.267 -1.189 -9.664 1.00 94.94 97 ALA A C 1
ATOM 767 O O . ALA A 1 97 ? -7.953 -0.023 -9.911 1.00 94.94 97 ALA A O 1
ATOM 768 N N . TYR A 1 98 ? -7.748 -1.872 -8.638 1.00 95.69 98 TYR A N 1
ATOM 769 C CA . TYR A 1 98 ? -6.789 -1.309 -7.690 1.00 95.69 98 TYR A CA 1
ATOM 770 C C . TYR A 1 98 ? -5.438 -1.040 -8.367 1.00 95.69 98 TYR A C 1
ATOM 772 O O . TYR A 1 98 ? -4.773 -1.959 -8.851 1.00 95.69 98 TYR A O 1
ATOM 780 N N . LYS A 1 99 ? -5.034 0.233 -8.444 1.00 92.75 99 LYS A N 1
ATOM 781 C CA . LYS A 1 99 ? -3.893 0.668 -9.274 1.00 92.75 99 LYS A CA 1
ATOM 782 C C . LYS A 1 99 ? -2.520 0.555 -8.617 1.00 92.75 99 LYS A C 1
ATOM 784 O O . LYS A 1 99 ? -1.529 0.737 -9.320 1.00 92.75 99 LYS A O 1
ATOM 789 N N . ASP A 1 100 ? -2.451 0.248 -7.325 1.00 94.25 100 ASP A N 1
ATOM 790 C CA . ASP A 1 100 ? -1.177 -0.009 -6.653 1.00 94.25 100 ASP A CA 1
ATOM 791 C C . ASP A 1 100 ? -0.818 -1.510 -6.622 1.00 94.25 100 ASP A C 1
ATOM 793 O O . ASP A 1 100 ? -1.524 -2.358 -7.182 1.00 94.25 100 ASP A O 1
ATOM 797 N N . LEU A 1 101 ? 0.333 -1.814 -6.027 1.00 96.19 101 LEU A N 1
ATOM 798 C CA . LEU A 1 101 ? 0.942 -3.138 -5.954 1.00 96.19 101 LEU A CA 1
ATOM 799 C C . LEU A 1 101 ? 0.194 -4.067 -4.997 1.00 96.19 101 LEU A C 1
ATOM 801 O O . LEU A 1 101 ? -0.451 -3.631 -4.049 1.00 96.19 101 LEU A O 1
ATOM 805 N N . GLU A 1 102 ? 0.331 -5.368 -5.231 1.00 96.44 102 GLU A N 1
ATOM 806 C CA . GLU A 1 102 ? -0.261 -6.423 -4.395 1.00 96.44 102 GLU A CA 1
ATOM 807 C C . GLU A 1 102 ? 0.312 -6.478 -2.982 1.00 96.44 102 GLU A C 1
ATOM 809 O O . GLU A 1 102 ? -0.418 -6.730 -2.036 1.00 96.44 102 GLU A O 1
ATOM 814 N N . GLU A 1 103 ? 1.595 -6.168 -2.820 1.00 97.62 103 GLU A N 1
ATOM 815 C CA . GLU A 1 103 ? 2.268 -6.088 -1.519 1.00 97.62 103 GLU A CA 1
ATOM 816 C C . GLU A 1 103 ? 1.966 -4.806 -0.726 1.00 97.62 103 GLU A C 1
ATOM 818 O O . GLU A 1 103 ? 2.599 -4.567 0.301 1.00 97.62 103 GLU A O 1
ATOM 823 N N . HIS A 1 104 ? 1.055 -3.951 -1.204 1.00 98.19 104 HIS A N 1
ATOM 824 C CA . HIS A 1 104 ? 0.677 -2.739 -0.484 1.00 98.19 104 HIS A CA 1
ATOM 825 C C . HIS A 1 104 ? -0.095 -3.097 0.800 1.00 98.19 104 HIS A C 1
ATOM 827 O O . HIS A 1 104 ? -0.987 -3.945 0.763 1.00 98.19 104 HIS A O 1
ATOM 833 N N . ILE A 1 105 ? 0.184 -2.420 1.922 1.00 98.25 105 ILE A N 1
ATOM 834 C CA . ILE A 1 105 ? -0.380 -2.744 3.251 1.00 98.25 105 ILE A CA 1
ATOM 835 C C . ILE A 1 105 ? -1.907 -2.911 3.241 1.00 98.25 105 ILE A C 1
ATOM 837 O O . ILE A 1 105 ? -2.424 -3.881 3.785 1.00 98.25 105 ILE A O 1
ATOM 841 N N . ALA A 1 106 ? -2.626 -2.022 2.546 1.00 97.62 106 ALA A N 1
ATOM 842 C CA . ALA A 1 106 ? -4.084 -2.087 2.415 1.00 97.62 106 ALA A CA 1
ATOM 843 C C . ALA A 1 106 ? -4.591 -3.379 1.741 1.00 97.62 106 ALA A C 1
ATOM 845 O O . ALA A 1 106 ? -5.654 -3.866 2.109 1.00 97.62 106 ALA A O 1
ATOM 846 N N . VAL A 1 107 ? -3.834 -3.955 0.799 1.00 98.56 107 VAL A N 1
ATOM 847 C CA . VAL A 1 107 ? -4.189 -5.227 0.145 1.00 98.56 107 VAL A CA 1
ATOM 848 C C . VAL A 1 107 ? -4.013 -6.388 1.122 1.00 98.56 107 VAL A C 1
ATOM 850 O O . VAL A 1 107 ? -4.860 -7.270 1.189 1.00 98.56 107 VAL A O 1
ATOM 853 N N . GLN A 1 108 ? -2.945 -6.371 1.928 1.00 98.62 108 GLN A N 1
ATOM 854 C CA . GLN A 1 108 ? -2.716 -7.396 2.953 1.00 98.62 108 GLN A CA 1
ATOM 855 C C . GLN A 1 108 ? -3.725 -7.296 4.113 1.00 98.62 108 GLN A C 1
ATOM 857 O O . GLN A 1 108 ? -4.186 -8.321 4.608 1.00 98.62 108 GLN A O 1
ATOM 862 N N . MET A 1 109 ? -4.128 -6.081 4.501 1.00 98.12 109 MET A N 1
ATOM 863 C CA . MET A 1 109 ? -5.207 -5.845 5.472 1.00 98.12 109 MET A CA 1
ATOM 864 C C . MET A 1 109 ? -6.568 -6.326 4.954 1.00 98.12 109 MET A C 1
ATOM 866 O O . MET A 1 109 ? -7.304 -6.992 5.679 1.00 98.12 109 MET A O 1
ATOM 870 N N . GLU A 1 110 ? -6.909 -6.029 3.697 1.00 98.19 110 GLU A N 1
ATOM 871 C CA . GLU A 1 110 ? -8.152 -6.526 3.100 1.00 98.19 110 GLU A CA 1
ATOM 872 C C . GLU A 1 110 ? -8.119 -8.048 2.897 1.00 98.19 110 GLU A C 1
ATOM 874 O O . GLU A 1 110 ? -9.148 -8.700 3.041 1.00 98.19 110 GLU A O 1
ATOM 879 N N . PHE A 1 111 ? -6.945 -8.635 2.648 1.00 98.69 111 PHE A N 1
ATOM 880 C CA . PHE A 1 111 ? -6.769 -10.085 2.607 1.00 98.69 111 PHE A CA 1
ATOM 881 C C . PHE A 1 111 ? -7.004 -10.749 3.968 1.00 98.69 111 PHE A C 1
ATOM 883 O O . PHE A 1 111 ? -7.755 -11.718 4.035 1.00 98.69 111 PHE A O 1
ATOM 890 N N . LEU A 1 112 ? -6.458 -10.198 5.058 1.00 98.31 112 LEU A N 1
ATOM 891 C CA . LEU A 1 112 ? -6.773 -10.644 6.422 1.00 98.31 112 LEU A CA 1
ATOM 892 C C . LEU A 1 112 ? -8.288 -10.610 6.685 1.00 98.31 112 LEU A C 1
ATOM 894 O O . LEU A 1 112 ? -8.860 -11.618 7.100 1.00 98.31 112 LEU A O 1
ATOM 898 N N . ARG A 1 113 ? -8.951 -9.487 6.366 1.00 96.94 113 ARG A N 1
ATOM 899 C CA . ARG A 1 113 ? -10.416 -9.349 6.464 1.00 96.94 113 ARG A CA 1
ATOM 900 C C . ARG A 1 113 ? -11.146 -10.405 5.628 1.00 96.94 113 ARG A C 1
ATOM 902 O O . ARG A 1 113 ? -12.059 -11.050 6.132 1.00 96.94 113 ARG A O 1
ATOM 909 N N . TYR A 1 114 ? -10.748 -10.589 4.369 1.00 98.38 114 TYR A N 1
ATOM 910 C CA . TYR A 1 114 ? -11.352 -11.561 3.458 1.00 98.38 114 TYR A CA 1
ATOM 911 C C . TYR A 1 114 ? -11.284 -12.983 4.024 1.00 98.38 114 TYR A C 1
ATOM 913 O O . TYR A 1 114 ? -12.288 -13.687 4.039 1.00 98.38 114 TYR A O 1
ATOM 921 N N . VAL A 1 115 ? -10.113 -13.405 4.506 1.00 98.31 115 VAL A N 1
ATOM 922 C CA . VAL A 1 115 ? -9.902 -14.764 5.017 1.00 98.31 115 VAL A CA 1
ATOM 923 C C . VAL A 1 115 ? -10.718 -15.017 6.297 1.00 98.31 115 VAL A C 1
ATOM 925 O O . VAL A 1 115 ? -11.338 -16.079 6.402 1.00 98.31 115 VAL A O 1
ATOM 928 N N . LEU A 1 116 ? -10.825 -14.028 7.199 1.00 95.50 116 LEU A N 1
ATOM 929 C CA . LEU A 1 116 ? -11.731 -14.078 8.360 1.00 95.50 116 LEU A CA 1
ATOM 930 C C . LEU A 1 116 ? -13.203 -14.195 7.947 1.00 95.50 116 LEU A C 1
ATOM 932 O O . LEU A 1 116 ? -13.909 -15.080 8.419 1.00 95.50 116 LEU A O 1
ATOM 936 N N . GLU A 1 117 ? -13.672 -13.352 7.022 1.00 96.31 117 GLU A N 1
ATOM 937 C CA . GLU A 1 117 ? -15.063 -13.370 6.536 1.00 96.31 117 GLU A CA 1
ATOM 938 C C . GLU A 1 117 ? -15.422 -14.657 5.762 1.00 96.31 117 GLU A C 1
ATOM 940 O O . GLU A 1 117 ? -16.601 -14.935 5.531 1.00 96.31 117 GLU A O 1
ATOM 945 N N . LYS A 1 118 ? -14.427 -15.463 5.363 1.00 97.12 118 LYS A N 1
ATOM 946 C CA . LYS A 1 118 ? -14.612 -16.819 4.814 1.00 97.12 118 LYS A CA 1
ATOM 947 C C . LYS A 1 118 ? -14.490 -17.941 5.850 1.00 97.12 118 LYS A C 1
ATOM 949 O O . LYS A 1 118 ? -14.678 -19.095 5.473 1.00 97.12 118 LYS A O 1
ATOM 954 N N . GLY A 1 119 ? -14.206 -17.631 7.117 1.00 97.56 119 GLY A N 1
ATOM 955 C CA . GLY A 1 119 ? -14.065 -18.620 8.191 1.00 97.56 119 GLY A CA 1
ATOM 956 C C . GLY A 1 119 ? -12.862 -19.553 8.023 1.00 97.56 119 GLY A C 1
ATOM 957 O O . GLY A 1 119 ? -12.911 -20.694 8.469 1.00 97.56 119 GLY A O 1
ATOM 958 N N . ASN A 1 120 ? -11.802 -19.108 7.338 1.00 97.81 120 ASN A N 1
ATOM 959 C CA . ASN A 1 120 ? -10.590 -19.905 7.127 1.00 97.81 120 ASN A CA 1
ATOM 960 C C . ASN A 1 120 ? -9.499 -19.487 8.127 1.00 97.81 120 ASN A C 1
ATOM 962 O O . ASN A 1 120 ? -8.525 -18.823 7.774 1.00 97.81 120 ASN A O 1
ATOM 966 N N . GLU A 1 121 ? -9.713 -19.850 9.392 1.00 96.50 121 GLU A N 1
ATOM 967 C CA . GLU A 1 121 ? -8.864 -19.471 10.530 1.00 96.50 121 GLU A CA 1
ATOM 968 C C . GLU A 1 121 ? -7.404 -19.923 10.349 1.00 96.50 121 GLU A C 1
ATOM 970 O O . GLU A 1 121 ? -6.495 -19.119 10.547 1.00 96.50 121 GLU A O 1
ATOM 975 N N . ASP A 1 122 ? -7.163 -21.146 9.861 1.00 98.00 122 ASP A N 1
ATOM 976 C CA . ASP A 1 122 ? -5.811 -21.664 9.593 1.00 98.00 122 ASP A CA 1
ATOM 977 C C . ASP A 1 122 ? -5.018 -20.758 8.633 1.00 98.00 122 ASP A C 1
ATOM 979 O O . ASP A 1 122 ? -3.849 -20.444 8.867 1.00 98.00 122 ASP A O 1
ATOM 983 N N . LEU A 1 123 ? -5.655 -20.309 7.542 1.00 98.44 123 LEU A N 1
ATOM 984 C CA . LEU A 1 123 ? -5.017 -19.429 6.562 1.00 98.44 123 LEU A CA 1
ATOM 985 C C . LEU A 1 123 ? -4.842 -18.001 7.092 1.00 98.44 123 LEU A C 1
ATOM 987 O O . LEU A 1 123 ? -3.890 -17.323 6.698 1.00 98.44 123 LEU A O 1
ATOM 991 N N . TYR A 1 124 ? -5.746 -17.546 7.965 1.00 98.44 124 TYR A N 1
ATOM 992 C CA . TYR A 1 124 ? -5.628 -16.253 8.631 1.00 98.44 124 TYR A CA 1
ATOM 993 C C . TYR A 1 124 ? -4.409 -16.235 9.551 1.00 98.44 124 TYR A C 1
ATOM 995 O O . TYR A 1 124 ? -3.572 -15.343 9.420 1.00 98.44 124 TYR A O 1
ATOM 1003 N N . LEU A 1 125 ? -4.280 -17.242 10.420 1.00 97.88 125 LEU A N 1
ATOM 1004 C CA . LEU A 1 125 ? -3.171 -17.374 11.362 1.00 97.88 125 LEU A CA 1
ATOM 1005 C C . LEU A 1 125 ? -1.831 -17.503 10.623 1.00 97.88 125 LEU A C 1
ATOM 1007 O O . LEU A 1 125 ? -0.920 -16.723 10.895 1.00 97.88 125 LEU A O 1
ATOM 1011 N N . ASP A 1 126 ? -1.735 -18.386 9.616 1.00 98.25 126 ASP A N 1
ATOM 1012 C CA . ASP A 1 126 ? -0.534 -18.532 8.773 1.00 98.25 126 ASP A CA 1
ATOM 1013 C C . ASP A 1 126 ? -0.127 -17.185 8.146 1.00 98.25 126 ASP A C 1
ATOM 1015 O O . ASP A 1 126 ? 1.017 -16.745 8.270 1.00 98.25 126 ASP A O 1
ATOM 1019 N N . PHE A 1 127 ? -1.073 -16.460 7.538 1.00 98.50 127 PHE A N 1
ATOM 1020 C CA . PHE A 1 127 ? -0.779 -15.166 6.919 1.00 98.50 127 PHE A CA 1
ATOM 1021 C C . PHE A 1 127 ? -0.427 -14.071 7.937 1.00 98.50 127 PHE A C 1
ATOM 1023 O O . PHE A 1 127 ? 0.504 -13.289 7.710 1.00 98.50 127 PHE A O 1
ATOM 1030 N N . PHE A 1 128 ? -1.150 -13.993 9.055 1.00 98.31 128 PHE A N 1
ATOM 1031 C CA . PHE A 1 128 ? -0.923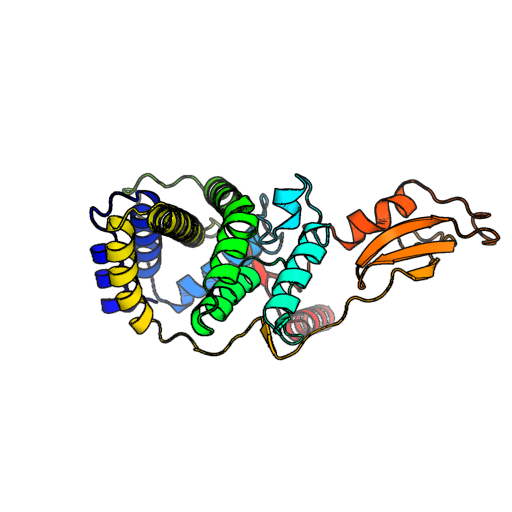 -12.987 10.087 1.00 98.31 128 PHE A CA 1
ATOM 1032 C C . PHE A 1 128 ? 0.445 -13.180 10.747 1.00 98.31 128 PHE A C 1
ATOM 1034 O O . PHE A 1 128 ? 1.265 -12.254 10.765 1.00 98.31 128 PHE A O 1
ATOM 1041 N N . GLU A 1 129 ? 0.726 -14.388 11.236 1.00 96.44 129 GLU A N 1
ATOM 1042 C CA . GLU A 1 129 ? 1.964 -14.709 11.937 1.00 96.44 129 GLU A CA 1
ATOM 1043 C C . GLU A 1 129 ? 3.165 -14.725 10.994 1.00 96.44 129 GLU A C 1
ATOM 1045 O O . GLU A 1 129 ? 4.193 -14.128 11.314 1.00 96.44 129 GLU A O 1
ATOM 1050 N N . ASN A 1 130 ? 3.078 -15.382 9.833 1.00 95.94 130 ASN A N 1
ATOM 1051 C CA . ASN A 1 130 ? 4.250 -15.617 8.984 1.00 95.94 130 ASN A CA 1
ATOM 1052 C C . ASN A 1 130 ? 4.506 -14.514 7.955 1.00 95.94 130 ASN A C 1
ATOM 1054 O O . ASN A 1 130 ? 5.632 -14.422 7.455 1.00 95.94 130 ASN A O 1
ATOM 1058 N N . LYS A 1 131 ? 3.523 -13.644 7.679 1.00 96.19 131 LYS A N 1
ATOM 1059 C CA . LYS A 1 131 ? 3.656 -12.567 6.688 1.00 96.19 131 LYS A CA 1
ATOM 1060 C C . LYS A 1 131 ? 3.379 -11.175 7.248 1.00 96.19 131 LYS A C 1
ATOM 1062 O O . LYS A 1 131 ? 4.315 -10.389 7.379 1.00 96.19 131 LYS A O 1
ATOM 1067 N N . PHE A 1 132 ? 2.138 -10.864 7.617 1.00 98.00 132 PHE A N 1
ATOM 1068 C CA . PHE A 1 132 ? 1.718 -9.495 7.944 1.00 98.00 132 PHE A CA 1
ATOM 1069 C C . PHE A 1 132 ? 2.464 -8.905 9.156 1.00 98.00 132 PHE A C 1
ATOM 1071 O O . PHE A 1 132 ? 3.101 -7.851 9.065 1.00 98.00 132 PHE A O 1
ATOM 1078 N N . SER A 1 133 ? 2.474 -9.625 10.282 1.00 96.81 133 SER A N 1
ATOM 1079 C CA . SER A 1 133 ? 3.143 -9.192 11.520 1.00 96.81 133 SER A CA 1
ATOM 1080 C C . SER A 1 133 ? 4.670 -9.074 11.395 1.00 96.81 133 SER A C 1
ATOM 1082 O O . SER A 1 133 ? 5.296 -8.383 12.197 1.00 96.81 133 SER A O 1
ATOM 1084 N N . LYS A 1 134 ? 5.293 -9.688 10.374 1.00 95.69 134 LYS A N 1
ATOM 1085 C CA . LYS A 1 134 ? 6.754 -9.666 10.180 1.00 95.69 134 LYS A CA 1
ATOM 1086 C C . LYS A 1 134 ? 7.301 -8.321 9.695 1.00 95.69 134 LYS A C 1
ATOM 1088 O O . LYS A 1 134 ? 8.514 -8.127 9.751 1.00 95.69 134 LYS A O 1
ATOM 1093 N N . TRP A 1 135 ? 6.454 -7.420 9.192 1.00 97.62 135 TRP A N 1
ATOM 1094 C CA . TRP A 1 135 ? 6.903 -6.147 8.615 1.00 97.62 135 TRP A CA 1
ATOM 1095 C C . TRP A 1 135 ? 6.073 -4.930 9.031 1.00 97.62 135 TRP A C 1
ATOM 1097 O O . TRP A 1 135 ? 6.629 -3.839 9.156 1.00 97.62 135 TRP A O 1
ATOM 1107 N N . VAL A 1 136 ? 4.773 -5.098 9.296 1.00 98.31 136 VAL A N 1
ATOM 1108 C CA . VAL A 1 136 ? 3.874 -3.980 9.628 1.00 98.31 136 VAL A CA 1
ATOM 1109 C C . VAL A 1 136 ? 4.306 -3.190 10.875 1.00 98.31 136 VAL A C 1
ATOM 1111 O O . VAL A 1 136 ? 4.289 -1.963 10.796 1.00 98.31 136 VAL A O 1
ATOM 1114 N N . PRO A 1 137 ? 4.784 -3.801 11.981 1.00 96.94 137 PRO A N 1
ATOM 1115 C CA . PRO A 1 137 ? 5.314 -3.037 13.113 1.00 96.94 137 PRO A CA 1
ATOM 1116 C C . PRO A 1 137 ? 6.489 -2.123 12.727 1.00 96.94 137 PRO A C 1
ATOM 1118 O O . PRO A 1 137 ? 6.506 -0.962 13.119 1.00 96.94 137 PRO A O 1
ATOM 1121 N N . ALA A 1 138 ? 7.415 -2.597 11.884 1.00 96.56 138 ALA A N 1
ATOM 1122 C CA . ALA A 1 138 ? 8.549 -1.798 11.411 1.00 96.56 138 ALA A CA 1
ATOM 1123 C C . ALA A 1 138 ? 8.120 -0.670 10.450 1.00 96.56 138 ALA A C 1
ATOM 1125 O O . ALA A 1 138 ? 8.705 0.413 10.466 1.00 96.56 138 ALA A O 1
ATOM 1126 N N . PHE A 1 139 ? 7.069 -0.891 9.650 1.00 97.12 139 PHE A N 1
ATOM 1127 C CA . PHE A 1 139 ? 6.422 0.165 8.865 1.00 97.12 139 PHE A CA 1
ATOM 1128 C C . PHE A 1 139 ? 5.796 1.239 9.767 1.00 97.12 139 PHE A C 1
ATOM 1130 O O . PHE A 1 139 ? 6.005 2.430 9.533 1.00 97.12 139 PHE A O 1
ATOM 1137 N N . CYS A 1 140 ? 5.090 0.841 10.829 1.00 96.75 140 CYS A N 1
ATOM 1138 C CA . CYS A 1 140 ? 4.543 1.767 11.819 1.00 96.75 140 CYS A CA 1
ATOM 1139 C C . CYS A 1 140 ? 5.650 2.547 12.551 1.00 96.75 140 CYS A C 1
ATOM 1141 O O . CYS A 1 140 ? 5.528 3.760 12.709 1.00 96.75 140 CYS A O 1
ATOM 1143 N N . ASP A 1 141 ? 6.752 1.897 12.936 1.00 93.44 141 ASP A N 1
ATOM 1144 C CA . ASP A 1 141 ? 7.905 2.549 13.573 1.00 93.44 141 ASP A CA 1
ATOM 1145 C C . ASP A 1 141 ? 8.583 3.567 12.619 1.00 93.44 141 ASP A C 1
ATOM 1147 O O . ASP A 1 141 ? 8.929 4.685 13.017 1.00 93.44 141 ASP A O 1
ATOM 1151 N N . GLN A 1 142 ? 8.718 3.246 11.323 1.00 92.56 142 GLN A N 1
ATOM 1152 C CA . GLN A 1 142 ? 9.213 4.206 10.323 1.00 92.56 142 GLN A CA 1
ATOM 1153 C C . GLN A 1 142 ? 8.242 5.389 10.141 1.00 92.56 142 GLN A C 1
ATOM 1155 O O . GLN A 1 142 ? 8.669 6.536 9.997 1.00 92.56 142 GLN A O 1
ATOM 1160 N N . LEU A 1 143 ? 6.933 5.132 10.172 1.00 91.56 143 LEU A N 1
ATOM 1161 C CA . LEU A 1 143 ? 5.912 6.166 10.020 1.00 91.56 143 LEU A CA 1
ATOM 1162 C C . LEU A 1 143 ? 5.883 7.129 11.218 1.00 91.56 143 LEU A C 1
ATOM 1164 O O . LEU A 1 143 ? 5.837 8.341 11.014 1.00 91.56 143 LEU A O 1
ATOM 1168 N N . THR A 1 144 ? 6.012 6.621 12.448 1.00 89.19 144 THR A N 1
ATOM 1169 C CA . THR A 1 144 ? 6.073 7.459 13.662 1.00 89.19 144 THR A CA 1
ATOM 1170 C C . THR A 1 144 ? 7.394 8.218 13.823 1.00 89.19 144 THR A C 1
ATOM 1172 O O . THR A 1 144 ? 7.396 9.315 14.378 1.00 89.19 144 THR A O 1
ATOM 1175 N N . SER A 1 145 ? 8.514 7.702 13.305 1.00 84.75 145 SER A N 1
ATOM 1176 C CA . SER A 1 145 ? 9.799 8.431 13.298 1.00 84.75 145 SER A CA 1
ATOM 1177 C C . SER A 1 145 ? 9.898 9.513 12.213 1.00 84.75 145 SER A C 1
ATOM 1179 O O . SER A 1 145 ? 10.750 10.397 12.299 1.00 84.75 145 SER A O 1
ATOM 1181 N N . THR A 1 146 ? 9.025 9.465 11.204 1.00 73.12 146 THR A N 1
ATOM 1182 C CA . THR A 1 146 ? 8.967 10.441 10.101 1.00 73.12 146 THR A CA 1
ATOM 1183 C C . THR A 1 146 ? 8.167 11.698 10.468 1.00 73.12 146 THR A C 1
ATOM 1185 O O . THR A 1 146 ? 8.435 12.792 9.968 1.00 73.12 146 THR A O 1
ATOM 1188 N N . THR A 1 147 ? 7.186 11.560 11.358 1.00 62.88 147 THR A N 1
ATOM 1189 C CA . THR A 1 147 ? 6.398 12.664 11.922 1.00 62.88 147 THR A CA 1
ATOM 1190 C C . THR A 1 147 ? 7.196 13.423 12.991 1.00 62.88 147 THR A C 1
ATOM 1192 O O . THR A 1 147 ? 7.819 12.769 13.830 1.00 62.88 147 THR A O 1
ATOM 1195 N N . PRO A 1 148 ? 7.173 14.775 13.035 1.00 55.72 148 PRO A N 1
ATOM 1196 C CA . PRO A 1 148 ? 7.758 15.526 14.145 1.00 55.72 148 PRO A CA 1
ATOM 1197 C C . PRO A 1 148 ? 7.210 15.013 15.480 1.00 55.72 148 PRO A C 1
ATOM 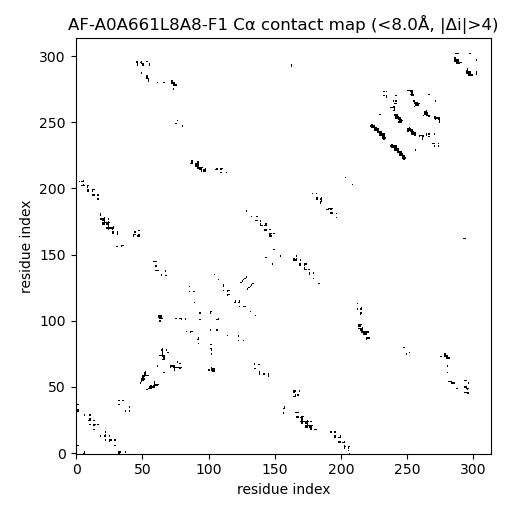1199 O O . PRO A 1 148 ? 5.995 14.945 15.663 1.00 55.72 148 PRO A O 1
ATOM 1202 N N . SER A 1 149 ? 8.105 14.620 16.388 1.00 45.91 149 SER A N 1
ATOM 1203 C CA . SER A 1 149 ? 7.793 13.827 17.582 1.00 45.91 149 SER A CA 1
ATOM 1204 C C . SER A 1 149 ? 7.001 14.606 18.644 1.00 45.91 149 SER A C 1
ATOM 1206 O O . SER A 1 149 ? 7.524 14.967 19.700 1.00 45.91 149 SER A O 1
ATOM 1208 N N . ASN A 1 150 ? 5.713 14.825 18.380 1.00 46.66 150 ASN A N 1
ATOM 1209 C CA . ASN A 1 150 ? 4.776 15.541 19.243 1.00 46.66 150 ASN A CA 1
ATOM 1210 C C . ASN A 1 150 ? 3.955 14.581 20.125 1.00 46.66 150 ASN A C 1
ATOM 1212 O O . ASN A 1 150 ? 2.787 14.827 20.407 1.00 46.66 150 ASN A O 1
ATOM 1216 N N . CYS A 1 151 ? 4.582 13.510 20.630 1.00 41.59 151 CYS A N 1
ATOM 1217 C CA . CYS A 1 151 ? 3.998 12.652 21.676 1.00 41.59 151 CYS A CA 1
ATOM 1218 C C . CYS A 1 151 ? 3.815 13.385 23.023 1.00 41.59 151 CYS A C 1
ATOM 1220 O O . CYS A 1 151 ? 3.216 12.847 23.951 1.00 41.59 151 CYS A O 1
ATOM 1222 N N . ASN A 1 152 ? 4.298 14.627 23.136 1.00 40.59 152 ASN A N 1
ATOM 1223 C CA . ASN A 1 152 ? 3.925 15.538 24.212 1.00 40.59 152 ASN A CA 1
ATOM 1224 C C . ASN A 1 152 ? 2.485 16.036 23.993 1.00 40.59 152 ASN A C 1
ATOM 1226 O O . ASN A 1 152 ? 2.264 17.061 23.348 1.00 40.59 152 ASN A O 1
ATOM 1230 N N . LEU A 1 153 ? 1.537 15.307 24.591 1.00 44.16 153 LEU A N 1
ATOM 1231 C CA . LEU A 1 153 ? 0.069 15.475 24.630 1.00 44.16 153 LEU A CA 1
ATOM 1232 C C . LEU A 1 153 ? -0.483 16.867 25.044 1.00 44.16 153 LEU A C 1
ATOM 1234 O O . LEU A 1 153 ? -1.667 16.993 25.343 1.00 44.16 153 LEU A O 1
ATOM 1238 N N . SER A 1 154 ? 0.337 17.919 25.102 1.00 39.97 154 SER A N 1
ATOM 1239 C CA . SER A 1 154 ? -0.003 19.222 25.694 1.00 39.97 154 SER A CA 1
ATOM 1240 C C . SER A 1 154 ? 0.207 20.445 24.792 1.00 39.97 154 SER A C 1
ATOM 1242 O O . SER A 1 154 ? -0.169 21.549 25.190 1.00 39.97 154 SER A O 1
ATOM 1244 N N . GLN A 1 155 ? 0.777 20.301 23.589 1.00 43.66 155 GLN A N 1
ATOM 1245 C CA . GLN A 1 155 ? 0.904 21.429 22.656 1.00 43.66 155 GLN A CA 1
ATOM 1246 C C . GLN A 1 155 ? -0.278 21.475 21.682 1.00 43.66 155 GLN A C 1
ATOM 1248 O O . GLN A 1 155 ? -0.458 20.590 20.850 1.00 43.66 155 GLN A O 1
ATOM 1253 N N . ASN A 1 156 ? -1.086 22.534 21.806 1.00 39.81 156 ASN A N 1
ATOM 1254 C CA . ASN A 1 156 ? -2.285 22.776 21.004 1.00 39.81 156 ASN A CA 1
ATOM 1255 C C . ASN A 1 156 ? -2.010 22.666 19.492 1.00 39.81 156 ASN A C 1
ATOM 1257 O O . ASN A 1 156 ? -1.377 23.539 18.900 1.00 39.81 156 ASN A O 1
ATOM 1261 N N . LEU A 1 157 ? -2.589 21.641 18.861 1.00 50.25 157 LEU A N 1
ATOM 1262 C CA . LEU A 1 157 ? -2.524 21.373 17.415 1.00 50.25 157 LEU A CA 1
ATOM 1263 C C . LEU A 1 157 ? -3.233 22.435 16.547 1.00 50.25 157 LEU A C 1
ATOM 1265 O O . LEU A 1 157 ? -3.188 22.363 15.324 1.00 50.25 157 LEU A O 1
ATOM 1269 N N . THR A 1 158 ? -3.875 23.433 17.158 1.00 43.88 158 THR A N 1
ATOM 1270 C CA . THR A 1 158 ? -4.680 24.462 16.480 1.00 43.88 158 THR A CA 1
ATOM 1271 C C . THR A 1 158 ? -3.868 25.535 15.748 1.00 43.88 158 THR A C 1
ATOM 1273 O O . THR A 1 158 ? -4.460 26.347 15.047 1.00 43.88 158 THR A O 1
ATOM 1276 N N . ASN A 1 159 ? -2.537 25.563 15.898 1.00 44.69 159 ASN A N 1
ATOM 1277 C CA . ASN A 1 159 ? -1.652 26.562 15.281 1.00 44.69 159 ASN A CA 1
ATOM 1278 C C . ASN A 1 159 ? -0.355 25.944 14.716 1.00 44.69 159 ASN A C 1
ATOM 1280 O O . ASN A 1 159 ? 0.740 26.466 14.941 1.00 44.69 159 ASN A O 1
ATOM 1284 N N . LEU A 1 160 ? -0.447 24.830 13.980 1.00 52.72 160 LEU A N 1
ATOM 1285 C CA . LEU A 1 160 ? 0.682 24.389 13.154 1.00 52.72 160 LEU A CA 1
ATOM 1286 C C . LEU A 1 160 ? 0.946 25.426 12.039 1.00 52.72 160 LEU A C 1
ATOM 1288 O O . LEU A 1 160 ? -0.007 25.875 11.396 1.00 52.72 160 LEU A O 1
ATOM 1292 N N . PRO A 1 161 ? 2.208 25.823 11.777 1.00 53.97 161 PRO A N 1
ATOM 1293 C CA . PRO A 1 161 ? 2.522 26.691 10.648 1.00 53.97 161 PRO A CA 1
ATOM 1294 C C . PRO A 1 161 ? 2.108 26.033 9.329 1.00 53.97 161 PRO A C 1
ATOM 1296 O O . PRO A 1 161 ? 2.354 24.843 9.122 1.00 53.97 161 PRO A O 1
ATOM 1299 N N . ALA A 1 162 ? 1.539 26.816 8.409 1.00 53.94 162 ALA A N 1
ATOM 1300 C CA . ALA A 1 162 ? 1.191 26.332 7.076 1.00 53.94 162 ALA A CA 1
ATOM 1301 C C . ALA A 1 162 ? 2.422 25.711 6.389 1.00 53.94 162 ALA A C 1
ATOM 1303 O O . ALA A 1 162 ? 3.435 26.385 6.188 1.00 53.94 162 ALA A O 1
ATOM 1304 N N . GLY A 1 163 ? 2.333 24.425 6.036 1.00 57.50 163 GLY A N 1
ATOM 1305 C CA . GLY A 1 163 ? 3.449 23.654 5.481 1.00 57.50 163 GLY A CA 1
ATOM 1306 C C . GLY A 1 163 ? 4.035 22.574 6.400 1.00 57.50 163 GLY A C 1
ATOM 1307 O O . GLY A 1 163 ? 4.884 21.819 5.935 1.00 57.50 163 GLY A O 1
ATOM 1308 N N . VAL A 1 164 ? 3.611 22.474 7.666 1.00 67.19 164 VAL A N 1
ATOM 1309 C CA . VAL A 1 164 ? 4.037 21.398 8.581 1.00 67.19 164 VAL A CA 1
ATOM 1310 C C . VAL A 1 164 ? 3.079 20.206 8.501 1.00 67.19 164 VAL A C 1
ATOM 1312 O O . VAL A 1 164 ? 1.864 20.379 8.491 1.00 67.19 164 VAL A O 1
ATOM 1315 N N . MET A 1 165 ? 3.637 18.995 8.451 1.00 76.19 165 MET A N 1
ATOM 1316 C CA . MET A 1 165 ? 2.885 17.738 8.390 1.00 76.19 165 MET A CA 1
ATOM 1317 C C . MET A 1 165 ? 2.091 17.483 9.682 1.00 76.19 165 MET A C 1
ATOM 1319 O O . MET A 1 165 ? 2.580 17.771 10.778 1.00 76.19 165 MET A O 1
ATOM 1323 N N . THR A 1 166 ? 0.881 16.932 9.568 1.00 85.50 166 THR A N 1
ATOM 1324 C CA . THR A 1 166 ? 0.009 16.669 10.724 1.00 85.50 166 THR A CA 1
ATOM 1325 C C . THR A 1 166 ? 0.382 15.359 11.433 1.00 85.50 166 THR A C 1
ATOM 1327 O O . THR A 1 166 ? 1.145 14.536 10.923 1.00 85.50 166 THR A O 1
ATOM 1330 N N . ASN A 1 167 ? -0.173 15.136 12.627 1.00 87.50 167 ASN A N 1
ATOM 1331 C CA . ASN A 1 167 ? 0.029 13.910 13.406 1.00 87.50 167 ASN A CA 1
ATOM 1332 C C . ASN A 1 167 ? -1.017 12.810 13.126 1.00 87.50 167 ASN A C 1
ATOM 1334 O O . ASN A 1 167 ? -0.981 11.766 13.775 1.00 87.50 167 ASN A O 1
ATOM 1338 N N . PHE A 1 168 ? -1.938 12.984 12.171 1.00 92.69 168 PHE A N 1
ATOM 1339 C CA . PHE A 1 168 ? -2.993 11.991 11.916 1.00 92.69 168 PHE A CA 1
ATOM 1340 C C . PHE A 1 168 ? -2.432 10.625 11.500 1.00 92.69 168 PHE A C 1
ATOM 1342 O O . PHE A 1 168 ? -2.820 9.596 12.054 1.00 92.69 168 PHE A O 1
ATOM 1349 N N . TYR A 1 169 ? -1.476 10.604 10.564 1.00 93.81 169 TYR A N 1
ATOM 1350 C CA . TYR A 1 169 ? -0.826 9.361 10.138 1.00 93.81 169 TYR A CA 1
ATOM 1351 C C . TYR A 1 169 ? 0.087 8.766 11.221 1.00 93.81 169 TYR A C 1
ATOM 1353 O O . TYR A 1 169 ? 0.264 7.551 11.241 1.00 93.81 169 TYR A O 1
ATOM 1361 N N . GLN A 1 170 ? 0.583 9.577 12.167 1.00 91.88 170 GLN A N 1
ATOM 1362 C CA . GLN A 1 170 ? 1.246 9.082 13.378 1.00 91.88 170 GLN A CA 1
ATOM 1363 C C . GLN A 1 170 ? 0.254 8.317 14.265 1.00 91.88 170 GLN A C 1
ATOM 1365 O O . GLN A 1 170 ? 0.521 7.186 14.668 1.00 91.88 170 GLN A O 1
ATOM 1370 N N . GLY A 1 171 ? -0.921 8.904 14.510 1.00 93.69 171 GLY A N 1
ATOM 1371 C CA . GLY A 1 171 ? -2.000 8.260 15.256 1.00 93.69 171 GLY A CA 1
ATOM 1372 C C . GLY A 1 171 ? -2.481 6.971 14.586 1.00 93.69 171 GLY A C 1
ATOM 1373 O O . GLY A 1 171 ? -2.667 5.960 15.255 1.00 93.69 171 GLY A O 1
ATOM 1374 N N . LEU A 1 172 ? -2.593 6.959 13.254 1.00 95.06 172 LEU A N 1
ATOM 1375 C CA . LEU A 1 172 ? -2.941 5.756 12.493 1.00 95.06 172 LEU A CA 1
ATOM 1376 C C . LEU A 1 172 ? -1.847 4.677 12.556 1.00 95.06 172 LEU A C 1
ATOM 1378 O O . LEU A 1 172 ? -2.172 3.491 12.606 1.00 95.06 172 LEU A O 1
ATOM 1382 N N . ALA A 1 173 ? -0.569 5.065 12.592 1.00 95.75 173 ALA A N 1
ATOM 1383 C CA . ALA A 1 173 ? 0.546 4.140 12.776 1.00 95.75 173 ALA A CA 1
ATOM 1384 C C . ALA A 1 173 ? 0.505 3.477 14.159 1.00 95.75 173 ALA A C 1
ATOM 1386 O O . ALA A 1 173 ? 0.562 2.251 14.236 1.00 95.75 173 AL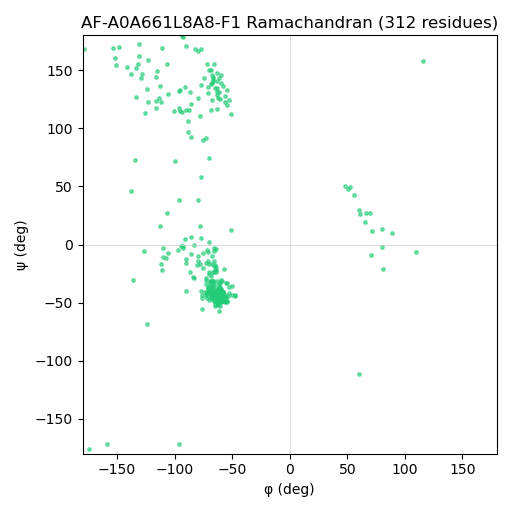A A O 1
ATOM 1387 N N . HIS A 1 174 ? 0.335 4.269 15.224 1.00 95.25 174 HIS A N 1
ATOM 1388 C CA . HIS A 1 174 ? 0.155 3.768 16.589 1.00 95.25 174 HIS A CA 1
ATOM 1389 C C . HIS A 1 174 ? -1.084 2.869 16.698 1.00 95.25 174 HIS A C 1
ATOM 1391 O O . HIS A 1 174 ? -0.968 1.732 17.140 1.00 95.25 174 HIS A O 1
ATOM 1397 N N . LEU A 1 175 ? -2.245 3.298 16.190 1.00 95.19 175 LEU A N 1
ATOM 1398 C CA . LEU A 1 175 ? -3.466 2.484 16.208 1.00 95.19 175 LEU A CA 1
ATOM 1399 C C . LEU A 1 175 ? -3.259 1.138 15.487 1.00 95.19 175 LEU A C 1
ATOM 1401 O O . LEU A 1 175 ? -3.611 0.091 16.022 1.00 95.19 175 LEU A O 1
ATOM 1405 N N . THR A 1 176 ? -2.629 1.152 14.308 1.00 96.88 176 THR A N 1
ATOM 1406 C CA . THR A 1 176 ? -2.318 -0.064 13.533 1.00 96.88 176 THR A CA 1
ATOM 1407 C C . THR A 1 176 ? -1.383 -0.998 14.303 1.00 96.88 176 THR A C 1
ATOM 1409 O O . THR A 1 176 ? -1.666 -2.188 14.433 1.00 96.88 176 THR A O 1
ATOM 1412 N N . ARG A 1 177 ? -0.289 -0.463 14.858 1.00 96.38 177 ARG A N 1
ATOM 1413 C CA . ARG A 1 177 ? 0.689 -1.203 15.670 1.00 96.38 177 ARG A CA 1
ATOM 1414 C C . ARG A 1 177 ? 0.036 -1.818 16.908 1.00 96.38 177 ARG A C 1
ATOM 1416 O O . ARG A 1 177 ? 0.244 -2.995 17.184 1.00 96.38 177 ARG A O 1
ATOM 1423 N N . GLY A 1 178 ? -0.806 -1.045 17.594 1.00 94.88 178 GLY A N 1
ATOM 1424 C CA . GLY A 1 178 ? -1.587 -1.481 18.745 1.00 94.88 178 GLY A CA 1
ATOM 1425 C C . GLY A 1 178 ? -2.543 -2.626 18.409 1.00 94.88 178 GLY A C 1
ATOM 1426 O O . GLY A 1 178 ? -2.562 -3.611 19.140 1.00 94.88 178 GLY A O 1
ATOM 1427 N N . VAL A 1 179 ? -3.261 -2.558 17.280 1.00 94.75 179 VAL A N 1
ATOM 1428 C CA . VAL A 1 179 ? -4.130 -3.657 16.813 1.00 94.75 179 VAL A CA 1
ATOM 1429 C C . VAL A 1 179 ? -3.315 -4.918 16.505 1.00 94.75 179 VAL A C 1
ATOM 1431 O O . VAL A 1 179 ? -3.685 -5.991 16.969 1.00 94.75 179 VAL A O 1
ATOM 1434 N N . VAL A 1 180 ? -2.171 -4.811 15.814 1.00 95.44 180 VAL A N 1
ATOM 1435 C CA . VAL A 1 180 ? -1.286 -5.971 15.561 1.00 95.44 180 VAL A CA 1
ATOM 1436 C C . VAL A 1 180 ? -0.764 -6.582 16.869 1.00 95.44 180 VAL A C 1
ATOM 1438 O O . VAL A 1 180 ? -0.675 -7.805 16.981 1.00 95.44 180 VAL A O 1
ATOM 1441 N N . MET A 1 181 ? -0.451 -5.762 17.876 1.00 93.19 181 MET A N 1
ATOM 1442 C CA . MET A 1 181 ? -0.044 -6.243 19.201 1.00 93.19 181 MET A CA 1
ATOM 1443 C C . MET A 1 181 ? -1.193 -6.905 19.972 1.00 93.19 181 MET A C 1
ATOM 1445 O O . MET A 1 181 ? -0.961 -7.924 20.623 1.00 93.19 181 MET A O 1
ATOM 1449 N N . CYS A 1 182 ? -2.416 -6.372 19.884 1.00 93.00 182 CYS A N 1
ATOM 1450 C CA . CYS A 1 182 ? -3.604 -6.992 20.475 1.00 93.00 182 CYS A CA 1
ATOM 1451 C C . CYS A 1 182 ? -3.862 -8.359 19.847 1.00 93.00 182 CYS A C 1
ATOM 1453 O O . CYS A 1 182 ? -3.917 -9.344 20.569 1.00 93.00 182 CYS A O 1
ATOM 1455 N N . GLU A 1 183 ? -3.906 -8.434 18.517 1.00 93.50 183 GLU A N 1
ATOM 1456 C CA . GLU A 1 183 ? -4.139 -9.677 17.777 1.00 93.50 183 GLU A CA 1
ATOM 1457 C C . GLU A 1 183 ? -3.080 -10.741 18.102 1.00 93.50 183 GLU A C 1
ATOM 1459 O O . GLU A 1 183 ? -3.409 -11.862 18.479 1.00 93.50 183 GLU A O 1
ATOM 1464 N N . SER A 1 184 ? -1.797 -10.358 18.108 1.00 93.50 184 SER A N 1
ATOM 1465 C CA . SER A 1 184 ? -0.701 -11.247 18.533 1.00 93.50 184 SER A CA 1
ATOM 1466 C C . SER A 1 184 ? -0.861 -11.743 19.981 1.00 93.50 184 SER A C 1
ATOM 1468 O O . SER A 1 184 ? -0.434 -12.848 20.310 1.00 93.50 184 SER A O 1
ATOM 1470 N N . SER A 1 185 ? -1.469 -10.935 20.857 1.00 91.88 185 SER A N 1
ATOM 1471 C CA . SER A 1 185 ? -1.750 -11.309 22.249 1.00 91.88 185 SER A CA 1
ATOM 1472 C C . SER A 1 185 ? -2.955 -12.250 22.350 1.00 91.88 185 SER A C 1
ATOM 1474 O O . SER A 1 185 ? -2.894 -13.220 23.105 1.00 91.88 185 SER A O 1
ATOM 1476 N N . THR A 1 186 ? -4.013 -12.010 21.567 1.00 90.44 186 THR A N 1
ATOM 1477 C CA . THR A 1 186 ? -5.196 -12.878 21.456 1.00 90.44 186 THR A CA 1
ATOM 1478 C C . THR A 1 186 ? -4.804 -14.271 20.965 1.00 90.44 186 THR A C 1
ATOM 1480 O O . THR A 1 186 ? -5.130 -15.258 21.621 1.00 90.44 186 THR A O 1
ATOM 1483 N N . ILE A 1 187 ? -4.021 -14.356 19.881 1.00 89.50 187 ILE A N 1
ATOM 1484 C CA . ILE A 1 187 ? -3.483 -15.618 19.338 1.00 89.50 187 ILE A CA 1
ATOM 1485 C C . ILE A 1 187 ? -2.593 -16.324 20.379 1.00 89.50 187 ILE A C 1
ATOM 1487 O O . ILE A 1 187 ? -2.656 -17.541 20.539 1.00 89.50 187 ILE A O 1
ATOM 1491 N N . GLY A 1 188 ? -1.833 -15.559 21.171 1.00 85.56 188 GLY A N 1
ATOM 1492 C CA . GLY A 1 188 ? -1.077 -16.053 22.329 1.00 85.56 188 GLY A CA 1
ATOM 1493 C C . GLY A 1 188 ? -1.919 -16.480 23.547 1.00 85.56 188 GLY A C 1
ATOM 1494 O O . GLY A 1 188 ? -1.345 -16.853 24.570 1.00 85.56 188 GLY A O 1
ATOM 1495 N N . GLY A 1 189 ? -3.254 -16.425 23.471 1.00 86.38 189 GLY A N 1
ATOM 1496 C CA . GLY A 1 189 ? -4.183 -16.854 24.523 1.00 86.38 189 GLY A CA 1
ATOM 1497 C C . GLY A 1 189 ? -4.561 -15.785 25.559 1.00 86.38 189 GLY A C 1
ATOM 1498 O O . GLY A 1 189 ? -5.177 -16.116 26.574 1.00 86.38 189 GLY A O 1
ATOM 1499 N N . TYR A 1 190 ? -4.210 -14.511 25.349 1.00 85.06 190 TYR A N 1
ATOM 1500 C CA . TYR A 1 190 ? -4.579 -13.416 26.254 1.00 85.06 190 TYR A CA 1
ATOM 1501 C C . TYR A 1 190 ? -5.939 -12.801 25.884 1.00 85.06 190 TYR A C 1
ATOM 1503 O O . TYR A 1 190 ? -6.037 -11.891 25.061 1.00 85.06 190 TYR A O 1
ATOM 1511 N N . THR A 1 191 ? -6.995 -13.252 26.564 1.00 80.56 191 THR A N 1
ATOM 1512 C CA . THR A 1 191 ? -8.390 -12.828 26.321 1.00 80.56 191 THR A CA 1
ATOM 1513 C C . THR A 1 191 ? -8.668 -11.345 26.591 1.00 80.56 191 THR A C 1
ATOM 1515 O O . THR A 1 191 ? -9.633 -10.796 26.068 1.00 80.56 191 THR A O 1
ATOM 1518 N N . GLY A 1 192 ? -7.823 -10.652 27.364 1.00 80.19 192 GLY A N 1
ATOM 1519 C CA . GLY A 1 192 ? -7.990 -9.217 27.627 1.00 80.19 192 GLY A CA 1
ATOM 1520 C C . GLY A 1 192 ? -7.848 -8.338 26.375 1.00 80.19 192 GLY A C 1
ATOM 1521 O O . GLY A 1 192 ? -8.409 -7.248 26.334 1.00 80.19 192 GLY A O 1
ATOM 1522 N N . ALA A 1 193 ? -7.148 -8.813 25.338 1.00 85.31 193 ALA A N 1
ATOM 1523 C CA . ALA A 1 193 ? -7.064 -8.128 24.048 1.00 85.31 193 ALA A CA 1
ATOM 1524 C C . ALA A 1 193 ? -8.380 -8.214 23.249 1.00 85.31 193 ALA A C 1
ATOM 1526 O O . ALA A 1 193 ? -8.762 -7.257 22.578 1.00 85.31 193 ALA A O 1
ATOM 1527 N N . GLU A 1 194 ? -9.110 -9.325 23.373 1.00 85.44 194 GLU A N 1
ATOM 1528 C CA . GLU A 1 194 ? -10.382 -9.561 22.683 1.00 85.44 194 GLU A CA 1
ATOM 1529 C C . GLU A 1 194 ? -11.465 -8.562 23.130 1.00 85.44 194 GLU A C 1
ATOM 1531 O O . GLU A 1 194 ? -12.183 -7.995 22.306 1.00 85.44 194 GLU A O 1
ATOM 1536 N N . GLU A 1 195 ? -11.544 -8.270 24.435 1.00 86.88 195 GLU A N 1
ATOM 1537 C CA . GLU A 1 195 ? -12.486 -7.285 24.987 1.00 86.88 195 GLU A CA 1
ATOM 1538 C C . GLU A 1 195 ? -12.267 -5.881 24.391 1.00 86.88 195 GLU A C 1
ATOM 1540 O O . GLU A 1 195 ? -13.226 -5.174 24.069 1.00 86.88 195 GLU A O 1
ATOM 1545 N N . VAL A 1 196 ? -11.004 -5.488 24.209 1.00 89.56 196 VAL A N 1
ATOM 1546 C CA . VAL A 1 196 ? -10.608 -4.191 23.636 1.00 89.56 196 VAL A CA 1
ATOM 1547 C C . VAL A 1 196 ? -10.989 -4.126 22.157 1.00 89.56 196 VAL A C 1
ATOM 1549 O O . VAL A 1 196 ? -11.616 -3.156 21.729 1.00 89.56 196 VAL A O 1
ATOM 1552 N N . THR A 1 197 ? -10.690 -5.181 21.394 1.00 88.25 197 THR A N 1
ATOM 1553 C CA . THR A 1 197 ? -11.054 -5.298 19.975 1.00 88.25 197 THR A CA 1
ATOM 1554 C C . THR A 1 197 ? -12.571 -5.236 19.776 1.00 88.25 197 THR A C 1
ATOM 1556 O O . THR A 1 197 ? -13.050 -4.464 18.944 1.00 88.25 197 THR A O 1
ATOM 1559 N N . ASN A 1 198 ? -13.345 -5.959 20.593 1.00 89.06 198 ASN A N 1
ATOM 1560 C CA . ASN A 1 198 ? -14.810 -5.944 20.546 1.00 89.06 198 ASN A CA 1
ATOM 1561 C C . ASN A 1 198 ? -15.389 -4.546 20.840 1.00 89.06 198 ASN A C 1
ATOM 1563 O O . ASN A 1 198 ? -16.269 -4.072 20.117 1.00 89.06 198 ASN A O 1
ATOM 1567 N N . LYS A 1 199 ? -14.857 -3.836 21.847 1.00 90.38 199 LYS A N 1
ATOM 1568 C CA . LYS A 1 199 ? -15.238 -2.440 22.131 1.00 90.38 199 LYS A CA 1
ATOM 1569 C C . LYS A 1 199 ? -14.905 -1.511 20.960 1.00 90.38 199 LYS A C 1
ATOM 1571 O O . LYS A 1 199 ? -15.761 -0.728 20.547 1.00 90.38 199 LYS A O 1
ATOM 1576 N N . MET A 1 200 ? -13.702 -1.620 20.393 1.00 91.88 200 MET A N 1
ATOM 1577 C CA . MET A 1 200 ? -13.283 -0.818 19.238 1.00 91.88 200 MET A CA 1
ATOM 1578 C C . MET A 1 200 ? -14.152 -1.071 18.000 1.00 91.88 200 MET A C 1
ATOM 1580 O O . MET A 1 200 ? -14.489 -0.115 17.303 1.00 91.88 200 MET A O 1
ATOM 1584 N N . SER A 1 201 ? -14.562 -2.321 17.750 1.00 90.00 201 SER A N 1
ATOM 1585 C CA . SER A 1 201 ? -15.429 -2.679 16.619 1.00 90.00 201 SER A CA 1
ATOM 1586 C C . SER A 1 201 ? -16.707 -1.836 16.594 1.00 90.00 201 SER 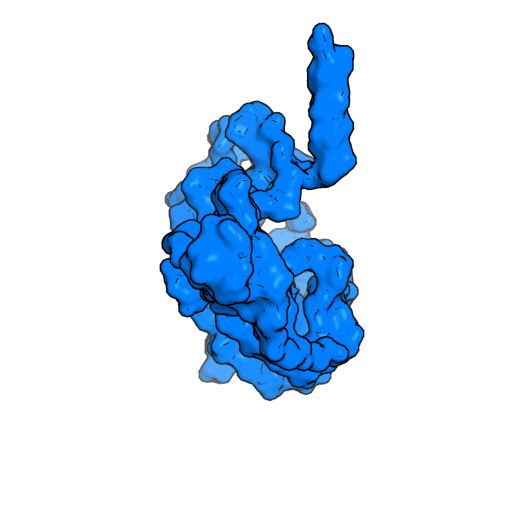A C 1
ATOM 1588 O O . SER A 1 201 ? -17.044 -1.270 15.556 1.00 90.00 201 SER A O 1
ATOM 1590 N N . SER A 1 202 ? -17.350 -1.651 17.754 1.00 90.50 202 SER A N 1
ATOM 1591 C CA . SER A 1 202 ? -18.582 -0.854 17.870 1.00 90.50 202 SER A CA 1
ATOM 1592 C C . SER A 1 202 ? -18.410 0.636 17.531 1.00 90.50 202 SER A C 1
ATOM 1594 O O . SER A 1 202 ? -19.374 1.304 17.159 1.00 90.50 202 SER A O 1
ATOM 1596 N N . ALA A 1 203 ? -17.186 1.179 17.602 1.00 92.06 203 ALA A N 1
ATOM 1597 C CA . ALA A 1 203 ? -16.916 2.523 17.096 1.00 92.06 203 ALA A CA 1
ATOM 1598 C C . ALA A 1 203 ? -16.943 2.540 15.560 1.00 92.06 203 ALA A C 1
ATOM 1600 O O . ALA A 1 203 ? -17.506 3.455 14.955 1.00 92.06 203 ALA A O 1
ATOM 1601 N N . PHE A 1 204 ? -16.342 1.538 14.911 1.00 89.62 204 PHE A N 1
ATOM 1602 C CA . PHE A 1 204 ? -16.173 1.512 13.457 1.00 89.62 204 PHE A CA 1
ATOM 1603 C C . PHE A 1 204 ? -17.494 1.398 12.682 1.00 89.62 204 PHE A C 1
ATOM 1605 O O . PHE A 1 204 ? -17.568 1.930 11.573 1.00 89.62 204 PHE A O 1
ATOM 1612 N N . ASP A 1 205 ? -18.560 0.866 13.285 1.00 89.12 205 ASP A N 1
ATOM 1613 C CA . ASP A 1 205 ? -19.923 0.894 12.726 1.00 89.12 205 ASP A CA 1
ATOM 1614 C C . ASP A 1 205 ? -20.371 2.322 12.344 1.00 89.12 205 ASP A C 1
ATOM 1616 O O . ASP A 1 205 ? -20.986 2.556 11.298 1.00 89.12 205 ASP A O 1
ATOM 1620 N N . TYR A 1 206 ? -19.974 3.333 13.128 1.00 91.81 206 TYR A N 1
ATOM 1621 C CA . TYR A 1 206 ? -20.302 4.738 12.861 1.00 91.81 206 TYR A CA 1
ATOM 1622 C C . TYR A 1 206 ? -19.556 5.334 11.660 1.00 91.81 206 TYR A C 1
ATOM 1624 O O . TYR A 1 206 ? -19.952 6.403 11.169 1.00 91.81 206 TYR A O 1
ATOM 1632 N N . LEU A 1 207 ? -18.502 4.681 11.160 1.00 89.81 207 LEU A N 1
ATOM 1633 C CA . LEU A 1 207 ? -17.788 5.116 9.958 1.00 89.81 207 LEU A CA 1
ATOM 1634 C C . LEU A 1 207 ? -18.551 4.810 8.664 1.00 89.81 207 LEU A C 1
ATOM 1636 O O . LEU A 1 207 ? -18.275 5.481 7.671 1.00 89.81 207 LEU A O 1
ATOM 1640 N N . ALA A 1 208 ? -19.511 3.874 8.683 1.00 87.38 208 ALA A N 1
ATOM 1641 C CA . ALA A 1 208 ? -20.267 3.432 7.506 1.00 87.38 208 ALA A CA 1
ATOM 1642 C C . ALA A 1 208 ? -19.353 3.048 6.319 1.00 87.38 208 ALA A C 1
ATOM 1644 O O . ALA A 1 208 ? -19.532 3.513 5.192 1.00 87.38 208 ALA A O 1
ATOM 1645 N N . LEU A 1 209 ? -18.326 2.238 6.600 1.00 88.94 209 LEU A N 1
ATOM 1646 C CA . LEU A 1 209 ? -17.396 1.731 5.588 1.00 88.94 209 LEU A CA 1
ATOM 1647 C C . LEU A 1 209 ? -18.101 0.744 4.646 1.00 88.94 209 LEU A C 1
ATOM 1649 O O . LEU A 1 209 ? -19.029 0.046 5.047 1.00 88.94 209 LEU A O 1
ATOM 1653 N N . SER A 1 210 ? -17.646 0.667 3.392 1.00 90.00 210 SER A N 1
ATOM 1654 C CA . SER A 1 210 ? -18.170 -0.323 2.445 1.00 90.00 210 SER A CA 1
ATOM 1655 C C . SER A 1 210 ? -17.780 -1.742 2.865 1.00 90.00 210 SER A C 1
ATOM 1657 O O . SER A 1 210 ? -16.634 -1.995 3.237 1.00 90.00 210 SER A O 1
ATOM 1659 N N . HIS A 1 211 ? -18.721 -2.677 2.736 1.00 90.06 211 HIS A N 1
ATOM 1660 C CA . HIS A 1 211 ? -18.452 -4.107 2.894 1.00 90.06 211 HIS A CA 1
ATOM 1661 C C . HIS A 1 211 ? -17.808 -4.735 1.646 1.00 90.06 211 HIS A C 1
ATOM 1663 O O . HIS A 1 211 ? -17.351 -5.873 1.715 1.00 90.06 211 HIS A O 1
ATOM 1669 N N . GLU A 1 212 ? -17.738 -4.022 0.519 1.00 94.00 212 GLU A N 1
ATOM 1670 C CA . GLU A 1 212 ? -17.059 -4.500 -0.690 1.00 94.00 212 GLU A CA 1
ATOM 1671 C C . GLU A 1 212 ? -15.542 -4.648 -0.479 1.00 94.00 212 GLU A C 1
ATOM 1673 O O . GLU A 1 212 ? -14.943 -3.968 0.359 1.00 94.00 212 GLU A O 1
ATOM 1678 N N . TYR A 1 213 ? -14.914 -5.523 -1.269 1.00 96.38 213 TYR A N 1
ATOM 1679 C CA . TYR A 1 213 ? -13.457 -5.618 -1.372 1.00 96.38 213 TYR A CA 1
ATOM 1680 C C . TYR A 1 213 ? -12.978 -4.688 -2.495 1.00 96.38 213 TYR A C 1
ATOM 1682 O O . TYR A 1 213 ? -13.318 -4.880 -3.663 1.00 96.38 213 TYR A O 1
ATOM 1690 N N . ALA A 1 214 ? -12.205 -3.662 -2.148 1.00 95.88 214 ALA A N 1
ATOM 1691 C CA . ALA A 1 214 ? -11.711 -2.650 -3.078 1.00 95.88 214 ALA A CA 1
ATOM 1692 C C . ALA A 1 214 ? -10.391 -3.057 -3.759 1.00 95.88 214 ALA A C 1
ATOM 1694 O O . ALA A 1 214 ? -10.046 -2.544 -4.829 1.00 95.88 214 ALA A O 1
ATOM 1695 N N . THR A 1 215 ? -9.628 -3.957 -3.136 1.00 97.94 215 THR A N 1
ATOM 1696 C CA . THR A 1 215 ? -8.276 -4.351 -3.553 1.00 97.94 215 THR A CA 1
ATOM 1697 C C . THR A 1 215 ? -8.185 -5.777 -4.091 1.00 97.94 215 THR A C 1
ATOM 1699 O O . THR A 1 215 ? -7.269 -6.061 -4.865 1.00 97.94 215 THR A O 1
ATOM 1702 N N . LEU A 1 216 ? -9.135 -6.652 -3.748 1.00 98.12 216 LEU A N 1
ATOM 1703 C CA . LEU A 1 216 ? -9.193 -8.056 -4.161 1.00 98.12 216 LEU A CA 1
ATOM 1704 C C . LEU A 1 216 ? -10.271 -8.323 -5.221 1.00 98.12 216 LEU A C 1
ATOM 1706 O O . LEU A 1 216 ? -11.258 -7.603 -5.345 1.00 98.12 216 LEU A O 1
ATOM 1710 N N . ALA A 1 217 ? -10.072 -9.384 -5.998 1.00 98.00 217 ALA A N 1
ATOM 1711 C CA . ALA A 1 217 ? -11.035 -9.940 -6.939 1.00 98.00 217 ALA A CA 1
ATOM 1712 C C . ALA A 1 217 ? -11.096 -11.468 -6.785 1.00 98.00 217 ALA A C 1
ATOM 1714 O O . ALA A 1 217 ? -10.123 -12.100 -6.373 1.00 98.00 217 ALA A O 1
ATOM 1715 N N . GLN A 1 218 ? -12.254 -12.051 -7.097 1.00 97.69 218 GLN A N 1
ATOM 1716 C CA . GLN A 1 218 ? -12.487 -13.496 -7.035 1.00 97.69 218 GLN A CA 1
ATOM 1717 C C . GLN A 1 218 ? -11.814 -14.227 -8.202 1.00 97.69 218 GLN A C 1
ATOM 1719 O O . GLN A 1 218 ? -11.836 -13.742 -9.332 1.00 97.69 218 GLN A O 1
ATOM 1724 N N . GLY A 1 219 ? -11.300 -15.426 -7.932 1.00 97.38 219 GLY A N 1
ATOM 1725 C CA . GLY A 1 219 ? -10.661 -16.298 -8.913 1.00 97.38 219 GLY A CA 1
ATOM 1726 C C . GLY A 1 219 ? -9.180 -16.535 -8.624 1.00 97.38 219 GLY A C 1
ATOM 1727 O O . GLY A 1 219 ? -8.520 -15.758 -7.940 1.00 97.38 219 GLY A O 1
ATOM 1728 N N . VAL A 1 220 ? -8.655 -17.628 -9.171 1.00 96.69 220 VAL A N 1
ATOM 1729 C CA . VAL A 1 220 ? -7.244 -18.014 -9.060 1.00 96.69 220 VAL A CA 1
ATOM 1730 C C . VAL A 1 220 ? -6.490 -17.528 -10.298 1.00 96.69 220 VAL A C 1
ATOM 1732 O O . VAL A 1 220 ? -6.932 -17.755 -11.424 1.00 96.69 220 VAL A O 1
ATOM 1735 N N . LEU A 1 221 ? -5.340 -16.880 -10.092 1.00 95.00 221 LEU A N 1
ATOM 1736 C CA . LEU A 1 221 ? -4.362 -16.632 -11.152 1.00 95.00 221 LEU A CA 1
ATOM 1737 C C . LEU A 1 221 ? -3.231 -17.660 -11.044 1.00 95.00 221 LEU A C 1
ATOM 1739 O O . LEU A 1 221 ? -2.470 -17.671 -10.069 1.00 95.00 221 LEU A O 1
ATOM 1743 N N . GLU A 1 222 ? -3.130 -18.514 -12.060 1.00 95.12 222 GLU A N 1
ATOM 1744 C CA . GLU A 1 222 ? -2.060 -19.504 -12.175 1.00 95.12 222 GLU A CA 1
ATOM 1745 C C . GLU A 1 222 ? -0.694 -18.823 -12.386 1.00 95.12 222 GLU A C 1
ATOM 1747 O O . GLU A 1 222 ? -0.624 -17.841 -13.132 1.00 95.12 222 GLU A O 1
ATOM 1752 N N . PRO A 1 223 ? 0.397 -19.317 -11.765 1.00 94.38 223 PRO A N 1
ATOM 1753 C CA . PRO A 1 223 ? 1.724 -18.731 -11.936 1.00 94.38 223 PRO A CA 1
ATOM 1754 C C . PRO A 1 223 ? 2.197 -18.793 -13.396 1.00 94.38 223 PRO A C 1
ATOM 1756 O O . PRO A 1 223 ? 2.207 -19.868 -14.003 1.00 94.38 223 PRO A O 1
ATOM 1759 N N . GLU A 1 224 ? 2.686 -17.683 -13.959 1.00 93.81 224 GLU A N 1
ATOM 1760 C CA . GLU A 1 224 ? 3.335 -17.761 -15.273 1.00 93.81 224 GLU A CA 1
ATOM 1761 C C . GLU A 1 224 ? 4.698 -18.479 -15.171 1.00 93.81 224 GLU A C 1
ATOM 1763 O O . GLU A 1 224 ? 5.522 -18.130 -14.310 1.00 93.81 224 GLU A O 1
ATOM 1768 N N . PRO A 1 225 ? 5.016 -19.412 -16.091 1.00 95.00 225 PRO A N 1
ATOM 1769 C CA . PRO A 1 225 ? 6.312 -20.078 -16.107 1.00 95.00 225 PRO A CA 1
ATOM 1770 C C . PRO A 1 225 ? 7.455 -19.073 -16.357 1.00 95.00 225 PRO A C 1
ATOM 1772 O O . PRO A 1 225 ? 7.278 -18.109 -17.113 1.00 95.00 225 PRO A O 1
ATOM 1775 N N . PRO A 1 226 ? 8.655 -19.295 -15.782 1.00 96.00 226 PRO A N 1
ATOM 1776 C CA . PRO A 1 226 ? 9.803 -18.429 -16.014 1.00 96.00 226 PRO A CA 1
ATOM 1777 C C . PRO A 1 226 ? 10.134 -18.293 -17.504 1.00 96.00 226 PRO A C 1
ATOM 1779 O O . PRO A 1 226 ? 10.325 -19.286 -18.206 1.00 96.00 226 PRO A O 1
ATOM 1782 N N . LYS A 1 227 ? 10.242 -17.052 -17.987 1.00 97.19 227 LYS A N 1
ATOM 1783 C CA . LYS A 1 227 ? 10.462 -16.734 -19.406 1.00 97.19 227 LYS A CA 1
ATOM 1784 C C . LYS A 1 227 ? 11.630 -15.772 -19.587 1.00 97.19 227 LYS A C 1
ATOM 1786 O O . LYS A 1 227 ? 11.846 -14.871 -18.779 1.00 97.19 227 LYS A O 1
ATOM 1791 N N . THR A 1 228 ? 12.394 -15.961 -20.662 1.00 98.06 228 THR A N 1
ATOM 1792 C CA . THR A 1 228 ? 13.462 -15.037 -21.070 1.00 98.06 228 THR A CA 1
ATOM 1793 C C . THR A 1 228 ? 13.052 -14.352 -22.366 1.00 98.06 228 THR A C 1
ATOM 1795 O O . THR A 1 228 ? 12.778 -15.026 -23.353 1.00 98.06 228 THR A O 1
ATOM 1798 N N . VAL A 1 229 ? 12.999 -13.021 -22.355 1.00 97.25 229 VAL A N 1
ATOM 1799 C CA . VAL A 1 229 ? 12.526 -12.202 -23.478 1.00 97.25 229 VAL A CA 1
ATOM 1800 C C . VAL A 1 229 ? 13.676 -11.328 -23.994 1.00 97.25 229 VAL A C 1
ATOM 1802 O O . VAL A 1 229 ? 14.173 -10.485 -23.238 1.00 97.25 229 VAL A O 1
ATOM 1805 N N . PRO A 1 230 ? 14.111 -11.490 -25.258 1.00 96.81 230 PRO A N 1
ATOM 1806 C CA . PRO A 1 230 ? 15.032 -10.561 -25.906 1.00 96.81 230 PRO A CA 1
ATOM 1807 C C . PRO A 1 230 ? 14.402 -9.168 -26.034 1.00 96.81 230 PRO A C 1
ATOM 1809 O O . PRO A 1 230 ? 13.258 -9.025 -26.461 1.00 96.81 230 PRO A O 1
ATOM 1812 N N . THR A 1 231 ? 15.137 -8.133 -25.643 1.00 95.44 231 THR A N 1
ATOM 1813 C CA . THR A 1 231 ? 14.687 -6.734 -25.637 1.00 95.44 231 THR A CA 1
ATOM 1814 C C . THR A 1 231 ? 15.895 -5.783 -25.650 1.00 95.44 231 THR A C 1
ATOM 1816 O O . THR A 1 231 ? 17.035 -6.219 -25.801 1.00 95.44 231 THR A O 1
ATOM 1819 N N . HIS A 1 232 ? 15.675 -4.478 -25.483 1.00 93.88 232 HIS A N 1
ATOM 1820 C CA . HIS A 1 232 ? 16.727 -3.461 -25.426 1.00 93.88 232 HIS A CA 1
ATOM 1821 C C . HIS A 1 232 ? 16.764 -2.769 -24.058 1.00 93.88 232 HIS A C 1
ATOM 1823 O O . HIS A 1 232 ? 15.735 -2.531 -23.426 1.00 93.88 232 HIS A O 1
ATOM 1829 N N . CYS A 1 233 ? 17.962 -2.422 -23.594 1.00 93.12 233 CYS A N 1
ATOM 1830 C CA . CYS A 1 233 ? 18.171 -1.689 -22.351 1.00 93.12 233 CYS A CA 1
ATOM 1831 C C . CYS A 1 233 ? 17.869 -0.191 -22.533 1.00 93.12 233 CYS A C 1
ATOM 1833 O O . CYS A 1 233 ? 18.639 0.527 -23.169 1.00 93.12 233 CYS A O 1
ATOM 1835 N N . TYR A 1 234 ? 16.784 0.295 -21.923 1.00 90.75 234 TYR A N 1
ATOM 1836 C CA . TYR A 1 234 ? 16.350 1.700 -21.993 1.00 90.75 234 TYR A CA 1
ATOM 1837 C C . TYR A 1 234 ? 17.004 2.638 -20.955 1.00 90.75 234 TYR A C 1
ATOM 1839 O O . TYR A 1 234 ? 16.643 3.807 -20.869 1.00 90.75 234 TYR A O 1
ATOM 1847 N N . THR A 1 235 ? 17.983 2.177 -20.166 1.00 92.25 235 THR A N 1
ATOM 1848 C CA . THR A 1 235 ? 18.635 3.005 -19.123 1.00 92.25 235 THR A CA 1
ATOM 1849 C C . THR A 1 235 ? 19.521 4.126 -19.689 1.00 92.25 235 THR A C 1
ATOM 1851 O O . THR A 1 235 ? 19.881 5.055 -18.968 1.00 92.25 235 THR A O 1
ATOM 1854 N N . CYS A 1 236 ? 19.906 4.056 -20.965 1.00 91.06 236 CYS A N 1
ATOM 1855 C CA . CYS A 1 236 ? 20.554 5.152 -21.686 1.00 91.06 236 CYS A CA 1
ATOM 1856 C C . CYS A 1 236 ? 20.285 5.052 -23.196 1.00 91.06 236 CYS A C 1
ATOM 1858 O O . CYS A 1 236 ? 19.849 4.014 -23.692 1.00 91.06 236 CYS A O 1
ATOM 1860 N N . GLY A 1 237 ? 20.620 6.108 -23.946 1.00 89.75 237 GLY A N 1
ATOM 1861 C CA . GLY A 1 237 ? 20.407 6.177 -25.400 1.00 89.75 237 GLY A CA 1
ATOM 1862 C C . GLY A 1 237 ? 21.188 5.161 -26.250 1.00 89.75 237 GLY A C 1
ATOM 1863 O O . GLY A 1 237 ? 20.980 5.107 -27.458 1.00 89.75 237 GLY A O 1
ATOM 1864 N N . ALA A 1 238 ? 22.064 4.337 -25.660 1.00 91.25 238 ALA A N 1
ATOM 1865 C CA . ALA A 1 238 ? 22.766 3.287 -26.400 1.00 91.25 238 ALA A CA 1
ATOM 1866 C C . ALA A 1 238 ? 21.807 2.190 -26.898 1.00 91.25 238 ALA A C 1
ATOM 1868 O O . ALA A 1 238 ? 21.981 1.695 -28.012 1.00 91.25 238 ALA A O 1
ATOM 1869 N N . LEU A 1 239 ? 20.773 1.845 -26.115 1.00 93.44 239 LEU A N 1
ATOM 1870 C CA . LEU A 1 239 ? 19.810 0.775 -26.418 1.00 93.44 239 LEU A CA 1
ATOM 1871 C C . LEU A 1 239 ? 20.489 -0.572 -26.736 1.00 93.44 239 LEU A C 1
ATOM 1873 O O . LEU A 1 239 ? 20.205 -1.185 -27.763 1.00 93.44 239 LEU A O 1
ATOM 1877 N N . CYS A 1 240 ? 21.421 -1.011 -25.884 1.00 95.31 240 CYS A N 1
ATOM 1878 C CA . CYS A 1 240 ? 22.087 -2.314 -26.017 1.00 95.31 240 CYS A CA 1
ATOM 1879 C C . CYS A 1 240 ? 21.082 -3.467 -25.889 1.00 95.31 240 CYS A C 1
ATOM 1881 O O . CYS A 1 240 ? 20.210 -3.422 -25.015 1.00 95.31 240 CYS A O 1
ATOM 1883 N N . GLY A 1 241 ? 21.240 -4.519 -26.691 1.00 97.19 241 GLY A N 1
ATOM 1884 C CA . GLY A 1 241 ? 20.428 -5.730 -26.591 1.00 97.19 241 GLY A CA 1
ATOM 1885 C C . GLY A 1 241 ? 20.622 -6.459 -25.256 1.00 97.19 241 GLY A C 1
ATOM 1886 O O . GLY A 1 241 ? 21.746 -6.674 -24.791 1.00 97.19 241 GLY A O 1
ATOM 1887 N N . MET A 1 242 ? 19.518 -6.870 -24.636 1.00 97.19 242 MET A N 1
ATOM 1888 C CA . MET A 1 242 ? 19.503 -7.613 -23.378 1.00 97.19 242 MET A CA 1
ATOM 1889 C C . MET A 1 242 ? 18.419 -8.695 -23.358 1.00 97.19 242 MET A C 1
ATOM 1891 O O . MET A 1 242 ? 17.375 -8.578 -23.987 1.00 97.19 242 MET A O 1
ATOM 1895 N N . ASN A 1 243 ? 18.655 -9.735 -22.573 1.00 97.88 243 ASN A N 1
ATOM 1896 C CA . ASN A 1 243 ? 17.684 -10.753 -22.207 1.00 97.88 243 ASN A CA 1
ATOM 1897 C C . ASN A 1 243 ? 17.056 -10.387 -20.858 1.00 97.88 243 ASN A C 1
ATOM 1899 O O . ASN A 1 243 ? 17.755 -10.371 -19.839 1.00 97.88 243 ASN A O 1
ATOM 1903 N N . ALA A 1 244 ? 15.754 -10.104 -20.854 1.00 97.50 244 ALA A N 1
ATOM 1904 C CA . ALA A 1 244 ? 14.950 -9.875 -19.658 1.00 97.50 244 ALA A CA 1
ATOM 1905 C C . ALA A 1 244 ? 14.433 -11.214 -19.109 1.00 97.50 244 ALA A C 1
ATOM 1907 O O . ALA A 1 244 ? 13.740 -11.942 -19.816 1.00 97.50 244 ALA A O 1
ATOM 1908 N N . LYS A 1 245 ? 14.769 -11.543 -17.859 1.00 97.69 245 LYS A N 1
ATOM 1909 C CA . LYS A 1 245 ? 14.317 -12.757 -17.167 1.00 97.69 245 LYS A CA 1
ATOM 1910 C C . LYS A 1 245 ? 13.104 -12.421 -16.307 1.00 97.69 245 LYS A C 1
ATOM 1912 O O . LYS A 1 245 ? 13.211 -11.610 -15.389 1.00 97.69 245 LYS A O 1
ATOM 1917 N N . LEU A 1 246 ? 11.973 -13.044 -16.613 1.00 97.62 246 LEU A N 1
ATOM 1918 C CA . LEU A 1 246 ? 10.695 -12.846 -15.941 1.00 97.62 246 LEU A CA 1
ATOM 1919 C C . LEU A 1 246 ? 10.308 -14.121 -15.173 1.00 97.62 246 LEU A C 1
ATOM 1921 O O . LEU A 1 246 ? 10.429 -15.217 -15.718 1.00 97.62 246 LEU A O 1
ATOM 1925 N N . LYS A 1 247 ? 9.817 -13.976 -13.939 1.00 96.31 247 LYS A N 1
ATOM 1926 C CA . LYS A 1 247 ? 9.130 -15.010 -13.139 1.00 96.31 247 LYS A CA 1
ATOM 1927 C C . LYS A 1 247 ? 7.765 -14.431 -12.793 1.00 96.31 247 LYS A C 1
ATOM 1929 O O . LYS A 1 247 ? 7.726 -13.337 -12.242 1.00 96.31 247 LYS A O 1
ATOM 1934 N N . ASP A 1 248 ? 6.679 -15.109 -13.158 1.00 94.94 248 ASP A N 1
ATOM 1935 C CA . ASP A 1 248 ? 5.306 -14.672 -12.860 1.00 94.94 248 ASP A CA 1
ATOM 1936 C C . ASP A 1 248 ? 5.038 -13.181 -13.214 1.00 94.94 248 ASP A C 1
ATOM 1938 O O . ASP A 1 248 ? 4.644 -12.363 -12.383 1.00 94.94 248 ASP A O 1
ATOM 1942 N N . GLY A 1 249 ? 5.393 -12.767 -14.437 1.00 94.25 249 GLY A N 1
ATOM 1943 C CA . GLY A 1 249 ? 5.325 -11.368 -14.893 1.00 94.25 249 GLY A CA 1
ATOM 1944 C C . GLY A 1 249 ? 6.346 -10.373 -14.294 1.00 94.25 249 GLY A C 1
ATOM 1945 O O . GLY A 1 249 ? 6.459 -9.256 -14.799 1.00 94.25 249 GLY A O 1
ATOM 1946 N N . ILE A 1 250 ? 7.123 -10.744 -13.269 1.00 96.50 250 ILE A N 1
ATOM 1947 C CA . ILE A 1 250 ? 8.080 -9.867 -12.566 1.00 96.50 250 ILE A CA 1
ATOM 1948 C C . ILE A 1 250 ? 9.498 -10.009 -13.137 1.00 96.50 250 ILE A C 1
ATOM 1950 O O . ILE A 1 250 ? 10.006 -11.117 -13.308 1.00 96.50 250 ILE A O 1
ATOM 1954 N N . LEU A 1 251 ? 10.173 -8.883 -13.400 1.00 96.81 251 LEU A N 1
ATOM 1955 C CA . LEU A 1 251 ? 11.552 -8.820 -13.900 1.00 96.81 251 LEU A CA 1
ATOM 1956 C C . LEU A 1 251 ? 12.571 -9.130 -12.798 1.00 96.81 251 LEU A C 1
ATOM 1958 O O . LEU A 1 251 ? 13.083 -8.233 -12.134 1.00 96.81 251 LEU A O 1
ATOM 1962 N N . ILE A 1 252 ? 12.914 -10.407 -12.663 1.00 95.81 252 ILE A N 1
ATOM 1963 C CA . ILE A 1 252 ? 13.887 -10.900 -11.679 1.00 95.81 252 ILE A CA 1
ATOM 1964 C C . ILE A 1 252 ? 15.352 -10.699 -12.098 1.00 95.81 252 ILE A C 1
ATOM 1966 O O . ILE A 1 252 ? 16.253 -10.829 -11.272 1.00 95.81 252 ILE A O 1
ATOM 1970 N N . GLY A 1 253 ? 15.634 -10.386 -13.367 1.00 96.12 253 GLY A N 1
ATOM 1971 C CA . GLY A 1 253 ? 17.009 -10.139 -13.802 1.00 96.12 253 GLY A CA 1
ATOM 1972 C C . GLY A 1 253 ? 17.175 -9.762 -15.268 1.00 96.12 253 GLY A C 1
ATOM 1973 O O . GLY A 1 253 ? 16.272 -9.914 -16.090 1.00 96.12 253 GLY A O 1
ATOM 1974 N N . THR A 1 254 ? 18.377 -9.304 -15.604 1.00 97.38 254 THR A N 1
ATOM 1975 C CA . THR A 1 254 ? 18.802 -8.985 -16.971 1.00 97.38 254 THR A CA 1
ATOM 1976 C C . THR A 1 254 ? 20.159 -9.619 -17.281 1.00 97.38 254 THR A C 1
ATOM 1978 O O . THR A 1 254 ? 20.948 -9.937 -16.393 1.00 97.38 254 THR A O 1
ATOM 1981 N N . SER A 1 255 ? 20.431 -9.853 -18.563 1.00 97.00 255 SER A N 1
ATOM 1982 C CA . SER A 1 255 ? 21.724 -10.349 -19.063 1.00 97.00 255 SER A CA 1
ATOM 1983 C C . SER A 1 255 ? 21.952 -9.856 -20.493 1.00 97.00 255 SER A C 1
ATOM 1985 O O . SER A 1 255 ? 21.000 -9.434 -21.142 1.00 97.00 255 SER A O 1
ATOM 1987 N N . GLY A 1 256 ? 23.189 -9.840 -20.990 1.00 96.88 256 GLY A N 1
ATOM 1988 C CA . GLY A 1 256 ? 23.462 -9.367 -22.353 1.00 96.88 256 GLY A CA 1
ATOM 1989 C C . GLY A 1 256 ? 22.879 -10.294 -23.426 1.00 96.88 256 GLY A C 1
ATOM 1990 O O . GLY A 1 256 ? 22.829 -11.513 -23.240 1.00 96.88 256 GLY A O 1
ATOM 1991 N N . LEU A 1 257 ? 22.428 -9.724 -24.546 1.00 97.38 257 LEU A N 1
ATOM 1992 C CA . LEU A 1 257 ? 21.945 -10.489 -25.698 1.00 97.38 257 LEU A CA 1
ATOM 1993 C C . LEU A 1 257 ? 23.115 -10.814 -26.636 1.00 97.38 257 LEU A C 1
ATOM 1995 O O . LEU A 1 257 ? 23.632 -9.933 -27.320 1.00 97.38 257 LEU A O 1
ATOM 1999 N N . GLN A 1 258 ? 23.557 -12.072 -26.651 1.00 96.88 258 GLN A N 1
ATOM 2000 C CA . GLN A 1 258 ? 24.642 -12.510 -27.535 1.00 96.88 258 GLN A CA 1
ATOM 2001 C C . GLN A 1 258 ? 24.293 -12.254 -29.006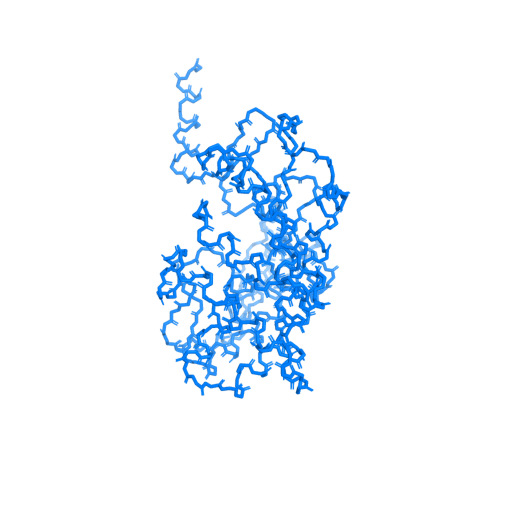 1.00 96.88 258 GLN A C 1
ATOM 2003 O O . GLN A 1 258 ? 23.165 -12.493 -29.429 1.00 96.88 258 GLN A O 1
ATOM 2008 N N . GLY A 1 259 ? 25.260 -11.737 -29.766 1.00 94.44 259 GLY A N 1
ATOM 2009 C CA . GLY A 1 259 ? 25.056 -11.314 -31.156 1.00 94.44 259 GLY A CA 1
ATOM 2010 C C . GLY A 1 259 ? 24.408 -9.933 -31.344 1.00 94.44 259 GLY A C 1
ATOM 2011 O O . GLY A 1 259 ? 24.289 -9.497 -32.484 1.00 94.44 259 GLY A O 1
ATOM 2012 N N . ASP A 1 260 ? 24.033 -9.213 -30.275 1.00 95.62 260 ASP A N 1
ATOM 2013 C CA . ASP A 1 260 ? 23.541 -7.830 -30.384 1.00 95.62 260 ASP A CA 1
ATOM 2014 C C . ASP A 1 260 ? 24.571 -6.924 -31.096 1.00 95.62 260 ASP A C 1
ATOM 2016 O O . ASP A 1 260 ? 25.695 -6.796 -30.598 1.00 95.62 260 ASP A O 1
ATOM 2020 N N . PRO A 1 261 ? 24.219 -6.246 -32.207 1.00 92.50 261 PRO A N 1
ATOM 2021 C CA . PRO A 1 261 ? 25.180 -5.499 -33.021 1.00 92.50 261 PRO A CA 1
ATOM 2022 C C . PRO A 1 261 ? 25.799 -4.291 -32.305 1.00 92.50 261 PRO A C 1
ATOM 2024 O O . PRO A 1 261 ? 26.836 -3.796 -32.740 1.00 92.50 261 PRO A O 1
ATOM 2027 N N . LYS A 1 262 ? 25.189 -3.802 -31.216 1.00 89.38 262 LYS A N 1
ATOM 2028 C CA . LYS A 1 262 ? 25.696 -2.646 -30.460 1.00 89.38 262 LYS A CA 1
ATOM 2029 C C . LYS A 1 262 ? 26.664 -3.021 -29.342 1.00 89.38 262 LYS A C 1
ATOM 2031 O O . LYS A 1 262 ? 27.630 -2.302 -29.104 1.00 89.38 262 LYS A O 1
ATOM 2036 N N . SER A 1 263 ? 26.393 -4.110 -28.625 1.00 92.81 263 SER A N 1
ATOM 2037 C CA . SER A 1 263 ? 27.152 -4.506 -27.430 1.00 92.81 263 SER A CA 1
ATOM 2038 C C . SER A 1 263 ? 27.976 -5.785 -27.590 1.00 92.81 263 SER A C 1
ATOM 2040 O O . SER A 1 263 ? 28.858 -6.055 -26.766 1.00 92.81 263 SER A O 1
ATOM 2042 N N . GLY A 1 264 ? 27.684 -6.599 -28.609 1.00 93.44 264 GLY A N 1
ATOM 2043 C CA . GLY A 1 264 ? 28.215 -7.955 -28.748 1.00 93.44 264 GLY A CA 1
ATOM 2044 C C . GLY A 1 264 ? 27.838 -8.863 -27.573 1.00 93.44 264 GLY A C 1
ATOM 2045 O O . GLY A 1 264 ? 28.635 -9.710 -27.186 1.00 93.44 264 GLY A O 1
ATOM 2046 N N . GLY A 1 265 ? 26.684 -8.633 -26.935 1.00 94.75 265 GLY A N 1
ATOM 2047 C CA . GLY A 1 265 ? 26.249 -9.368 -25.742 1.00 94.75 265 GLY A CA 1
ATOM 2048 C C . GLY A 1 265 ? 26.864 -8.911 -24.419 1.00 94.75 265 GLY A C 1
ATOM 2049 O O . GLY A 1 265 ? 26.727 -9.611 -23.415 1.00 94.75 265 GLY A O 1
ATOM 2050 N N . ARG A 1 266 ? 27.515 -7.742 -24.371 1.00 94.00 266 ARG A N 1
ATOM 2051 C CA . ARG A 1 266 ? 27.995 -7.138 -23.116 1.00 94.00 266 ARG A CA 1
ATOM 2052 C C . ARG A 1 266 ? 26.900 -6.297 -22.458 1.00 94.00 266 ARG A C 1
ATOM 2054 O O . ARG A 1 266 ? 26.335 -5.408 -23.085 1.00 94.00 266 ARG A O 1
ATOM 2061 N N . LEU A 1 267 ? 26.664 -6.501 -21.162 1.00 95.12 267 LEU A N 1
ATOM 2062 C CA . LEU A 1 267 ? 25.755 -5.668 -20.370 1.00 95.12 267 LEU A CA 1
ATOM 2063 C C . LEU A 1 267 ? 26.546 -4.896 -19.307 1.00 95.12 267 LEU A C 1
ATOM 2065 O O . LEU A 1 267 ? 27.297 -5.488 -18.537 1.00 95.12 267 LEU A O 1
ATOM 2069 N N . CYS A 1 268 ? 26.399 -3.571 -19.274 1.00 95.19 268 CYS A N 1
ATOM 2070 C CA . CYS A 1 268 ? 27.065 -2.724 -18.282 1.00 95.19 268 CYS A CA 1
ATOM 2071 C C . CYS A 1 268 ? 26.327 -2.754 -16.923 1.00 95.19 268 CYS A C 1
ATOM 2073 O O . CYS A 1 268 ? 25.161 -3.159 -16.876 1.00 95.19 268 CYS A O 1
ATOM 2075 N N . PRO A 1 269 ? 26.934 -2.258 -15.823 1.00 95.38 269 PRO A N 1
ATOM 2076 C CA . PRO A 1 269 ? 26.298 -2.254 -14.501 1.00 95.38 269 PRO A CA 1
ATOM 2077 C C . PRO A 1 269 ? 24.922 -1.572 -14.461 1.00 95.38 269 PRO A C 1
ATOM 2079 O O . PRO A 1 269 ? 24.034 -2.038 -13.756 1.00 95.38 269 PRO A O 1
ATOM 2082 N N . LYS A 1 270 ? 24.700 -0.526 -15.275 1.00 94.50 270 LYS A N 1
ATOM 2083 C CA . LYS A 1 270 ? 23.384 0.130 -15.414 1.00 94.50 270 LYS A CA 1
ATOM 2084 C C . LYS A 1 270 ? 22.322 -0.821 -15.981 1.00 94.50 270 LYS A C 1
ATOM 2086 O O . LYS A 1 270 ? 21.208 -0.864 -15.476 1.00 94.50 270 LYS A O 1
ATOM 2091 N N . GLY A 1 271 ? 22.685 -1.610 -16.996 1.00 95.38 271 GLY A N 1
ATOM 2092 C CA . GLY A 1 271 ? 21.812 -2.622 -17.595 1.00 95.38 271 GLY A CA 1
ATOM 2093 C C . GLY A 1 271 ? 21.529 -3.796 -16.655 1.00 95.38 271 GLY A C 1
ATOM 2094 O O . GLY A 1 271 ? 20.399 -4.273 -16.594 1.00 95.38 271 GLY A O 1
ATOM 2095 N N . ALA A 1 272 ? 22.525 -4.220 -15.872 1.00 94.19 272 ALA A N 1
ATOM 2096 C CA . ALA A 1 272 ? 22.352 -5.225 -14.821 1.00 94.19 272 ALA A CA 1
ATOM 2097 C C . ALA A 1 272 ? 21.451 -4.727 -13.668 1.00 94.19 272 ALA A C 1
ATOM 2099 O O . ALA A 1 272 ? 20.716 -5.507 -13.069 1.00 94.19 272 ALA A O 1
ATOM 2100 N N . ALA A 1 273 ? 21.463 -3.420 -13.382 1.00 94.56 273 ALA A N 1
ATOM 2101 C CA . ALA A 1 273 ? 20.644 -2.790 -12.345 1.00 94.56 273 ALA A CA 1
ATOM 2102 C C . ALA A 1 273 ? 19.201 -2.447 -12.777 1.00 94.56 273 ALA A C 1
ATOM 2104 O O . ALA A 1 273 ? 18.434 -1.948 -11.952 1.00 94.56 273 ALA A O 1
ATOM 2105 N N . VAL A 1 274 ? 18.798 -2.721 -14.028 1.00 95.00 274 VAL A N 1
ATOM 2106 C CA . VAL A 1 274 ? 17.447 -2.415 -14.550 1.00 95.00 274 VAL A CA 1
ATOM 2107 C C . VAL A 1 274 ? 16.305 -2.861 -13.621 1.00 95.00 274 VAL A C 1
ATOM 2109 O O . VAL A 1 274 ? 15.426 -2.029 -13.395 1.00 95.00 274 VAL A O 1
ATOM 2112 N N . PRO A 1 275 ? 16.295 -4.074 -13.020 1.00 94.62 275 PRO A N 1
ATOM 2113 C CA . PRO A 1 275 ? 15.244 -4.467 -12.075 1.00 94.62 275 PRO A CA 1
ATOM 2114 C C . PRO A 1 275 ? 15.096 -3.498 -10.893 1.00 94.62 275 PRO A C 1
ATOM 2116 O O . PRO A 1 275 ? 13.987 -3.086 -10.564 1.00 94.62 275 PRO A O 1
ATOM 2119 N N . LYS A 1 276 ? 16.218 -3.051 -10.308 1.00 93.56 276 LYS A N 1
ATOM 2120 C CA . LYS A 1 276 ? 16.231 -2.109 -9.174 1.00 93.56 276 LYS A CA 1
ATOM 2121 C C . LYS A 1 276 ? 15.738 -0.714 -9.565 1.00 93.56 276 LYS A C 1
ATOM 2123 O O . LYS A 1 276 ? 15.142 -0.030 -8.744 1.00 93.56 276 LYS A O 1
ATOM 2128 N N . HIS A 1 277 ? 15.969 -0.289 -10.808 1.00 92.38 277 HIS A N 1
ATOM 2129 C CA . HIS A 1 277 ? 15.434 0.975 -11.322 1.00 92.38 277 HIS A CA 1
ATOM 2130 C C . HIS A 1 277 ? 13.939 0.883 -11.653 1.00 92.38 277 HIS A C 1
ATOM 2132 O O . HIS A 1 277 ? 13.182 1.789 -11.312 1.00 92.38 277 HIS A O 1
ATOM 2138 N N . LEU A 1 278 ? 13.507 -0.212 -12.291 1.00 94.12 278 LEU A N 1
ATOM 2139 C CA . LEU A 1 278 ? 12.108 -0.458 -12.651 1.00 94.12 278 LEU A CA 1
ATOM 2140 C C . LEU A 1 278 ? 11.205 -0.473 -11.410 1.00 94.12 278 LEU A C 1
ATOM 2142 O O . LEU A 1 278 ? 10.130 0.135 -11.431 1.00 94.12 278 LEU A O 1
ATOM 2146 N N . TYR A 1 279 ? 11.688 -1.138 -10.358 1.00 96.56 279 TYR A N 1
ATOM 2147 C CA . TYR A 1 279 ? 11.011 -1.364 -9.086 1.00 96.56 279 TYR A CA 1
ATOM 2148 C C . TYR A 1 279 ? 11.572 -0.517 -7.934 1.00 96.56 279 TYR A C 1
ATOM 2150 O O . TYR A 1 279 ? 11.483 -0.916 -6.778 1.00 96.56 279 TYR A O 1
ATOM 2158 N N . SER A 1 280 ? 12.151 0.654 -8.209 1.00 96.25 280 SER A N 1
ATOM 2159 C CA . SER A 1 280 ? 12.528 1.583 -7.135 1.00 96.25 280 SER A CA 1
ATOM 2160 C C . SER A 1 280 ? 11.279 2.048 -6.381 1.00 96.25 280 SER A C 1
ATOM 2162 O O . SER A 1 280 ? 10.332 2.535 -7.001 1.00 96.25 280 SER A O 1
ATOM 2164 N N . ALA A 1 281 ? 11.278 1.945 -5.051 1.00 96.19 281 ALA A N 1
ATOM 2165 C CA . ALA A 1 281 ? 10.165 2.399 -4.214 1.00 96.19 281 ALA A CA 1
ATOM 2166 C C . ALA A 1 281 ? 9.973 3.933 -4.269 1.00 96.19 281 ALA A C 1
ATOM 2168 O O . ALA A 1 281 ? 8.857 4.429 -4.116 1.00 96.19 281 ALA A O 1
ATOM 2169 N N . TYR A 1 282 ? 11.035 4.675 -4.614 1.00 94.94 282 TYR A N 1
ATOM 2170 C CA . TYR A 1 282 ? 11.005 6.121 -4.881 1.00 94.94 282 TYR A CA 1
ATOM 2171 C C . TYR A 1 282 ? 10.320 6.509 -6.205 1.00 94.94 282 TYR A C 1
ATOM 2173 O O . TYR A 1 282 ? 10.188 7.693 -6.518 1.00 94.94 282 TYR A O 1
ATOM 2181 N N . ARG A 1 283 ? 9.913 5.542 -7.037 1.00 91.69 283 ARG A N 1
ATOM 2182 C CA . ARG A 1 283 ? 9.280 5.829 -8.327 1.00 91.69 283 ARG A CA 1
ATOM 2183 C C . ARG A 1 283 ? 7.907 6.477 -8.127 1.00 91.69 283 ARG A C 1
ATOM 2185 O O . ARG A 1 283 ? 7.012 5.874 -7.542 1.00 91.69 283 ARG A O 1
ATOM 2192 N N . LEU A 1 284 ? 7.706 7.657 -8.715 1.00 91.00 284 LEU A N 1
ATOM 2193 C CA . LEU A 1 284 ? 6.388 8.290 -8.799 1.00 91.00 284 LEU A CA 1
ATOM 2194 C C . LEU A 1 284 ? 5.422 7.417 -9.622 1.00 91.00 284 LEU A C 1
ATOM 2196 O O . LEU A 1 284 ? 5.715 7.043 -10.761 1.00 91.00 284 LEU A O 1
ATOM 2200 N N . LYS A 1 285 ? 4.267 7.092 -9.028 1.00 88.00 285 LYS A N 1
ATOM 2201 C CA . LYS A 1 285 ? 3.199 6.259 -9.621 1.00 88.00 285 LYS A CA 1
ATOM 2202 C C . LYS A 1 285 ? 1.974 7.060 -10.076 1.00 88.00 285 LYS A C 1
ATOM 2204 O O . LYS A 1 285 ? 1.047 6.506 -10.662 1.00 88.00 285 LYS A O 1
ATOM 2209 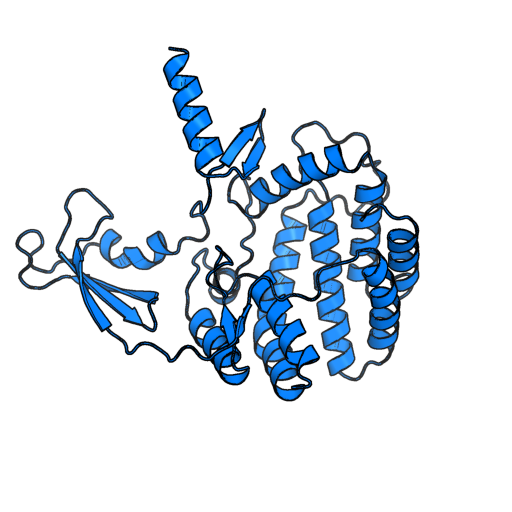N N . SER A 1 286 ? 1.919 8.352 -9.771 1.00 92.00 286 SER A N 1
ATOM 2210 C CA . SER A 1 286 ? 0.814 9.244 -10.130 1.00 92.00 286 SER A CA 1
ATOM 2211 C C . SER A 1 286 ? 1.337 10.671 -10.298 1.00 92.00 286 SER A C 1
ATOM 2213 O O . SER A 1 286 ? 2.355 11.000 -9.684 1.00 92.00 286 SER A O 1
ATOM 2215 N N . PRO A 1 287 ? 0.662 11.519 -11.091 1.00 95.88 287 PRO A N 1
ATOM 2216 C CA . PRO A 1 287 ? 0.956 12.943 -11.133 1.00 95.88 287 PRO A CA 1
ATOM 2217 C C . PRO A 1 287 ? 0.779 13.596 -9.761 1.00 95.88 287 PRO A C 1
ATOM 2219 O O . PRO A 1 287 ? -0.108 13.226 -8.984 1.00 95.88 287 PRO A O 1
ATOM 2222 N N . LEU A 1 288 ? 1.620 14.592 -9.489 1.00 96.62 288 LEU A N 1
ATOM 2223 C CA . LEU A 1 288 ? 1.555 15.429 -8.299 1.00 96.62 288 LEU A CA 1
ATOM 2224 C C . LEU A 1 288 ? 1.451 16.894 -8.727 1.00 96.62 288 LEU A C 1
ATOM 2226 O O . LEU A 1 288 ? 2.222 17.345 -9.576 1.00 96.62 288 LEU A O 1
ATOM 2230 N N . ILE A 1 289 ? 0.535 17.643 -8.119 1.00 96.25 289 ILE A N 1
ATOM 2231 C CA . ILE A 1 289 ? 0.408 19.090 -8.320 1.00 96.25 289 ILE A CA 1
ATOM 2232 C C . ILE A 1 289 ? 0.941 19.800 -7.081 1.00 96.25 289 ILE A C 1
ATOM 2234 O O . ILE A 1 289 ? 0.568 19.474 -5.954 1.00 96.25 289 ILE A O 1
ATOM 2238 N N . ARG A 1 290 ? 1.826 20.776 -7.306 1.00 94.56 290 ARG A N 1
ATOM 2239 C CA . ARG A 1 290 ? 2.351 21.656 -6.262 1.00 94.56 290 ARG A CA 1
ATOM 2240 C C . ARG A 1 290 ? 1.347 22.761 -5.947 1.00 94.56 290 ARG A C 1
ATOM 2242 O O . ARG A 1 290 ? 0.972 23.526 -6.839 1.00 94.56 290 ARG A O 1
ATOM 2249 N N . GLU A 1 291 ? 0.994 22.888 -4.674 1.00 92.75 291 GLU A N 1
ATOM 2250 C CA . GLU A 1 291 ? 0.157 23.959 -4.133 1.00 92.75 291 GLU A CA 1
ATOM 2251 C C . GLU A 1 291 ? 0.923 24.624 -2.978 1.00 92.75 291 GLU A C 1
ATOM 2253 O O . GLU A 1 291 ? 1.261 24.004 -1.970 1.00 92.75 291 GLU A O 1
ATOM 2258 N N . GLY A 1 292 ? 1.316 25.887 -3.180 1.00 89.38 292 GLY A N 1
ATOM 2259 C CA . GLY A 1 292 ? 2.269 26.570 -2.302 1.00 89.38 292 GLY A CA 1
ATOM 2260 C C . GLY A 1 292 ? 3.627 25.857 -2.259 1.00 89.38 292 GLY A C 1
ATOM 2261 O O . GLY A 1 292 ? 4.365 25.838 -3.251 1.00 89.38 292 GLY A O 1
ATOM 2262 N N . ASN A 1 293 ? 3.951 25.277 -1.102 1.00 88.31 293 ASN A N 1
ATOM 2263 C CA . ASN A 1 293 ? 5.205 24.562 -0.839 1.00 88.31 293 ASN A CA 1
ATOM 2264 C C . ASN A 1 293 ? 5.037 23.039 -0.694 1.00 88.31 293 ASN A C 1
ATOM 2266 O O . ASN A 1 293 ? 6.044 22.353 -0.551 1.00 88.31 293 ASN A O 1
ATOM 2270 N N . ARG A 1 294 ? 3.806 22.513 -0.749 1.00 92.00 294 ARG A N 1
ATOM 2271 C CA . ARG A 1 294 ? 3.516 21.073 -0.655 1.00 92.00 294 ARG A CA 1
ATOM 2272 C C . ARG A 1 294 ? 3.005 20.538 -1.992 1.00 92.00 294 ARG A C 1
ATOM 2274 O O . ARG A 1 294 ? 2.687 21.304 -2.906 1.00 92.00 294 ARG A O 1
ATOM 2281 N N . PHE A 1 295 ? 2.922 19.219 -2.108 1.00 95.25 295 PHE A N 1
ATOM 2282 C CA . PHE A 1 295 ? 2.320 18.542 -3.253 1.00 95.25 295 PHE A CA 1
ATOM 2283 C C . PHE A 1 295 ? 1.082 17.771 -2.818 1.00 95.25 295 PHE A C 1
ATOM 2285 O O . PHE A 1 295 ? 1.040 17.243 -1.716 1.00 95.25 295 PHE A O 1
ATOM 2292 N N . ARG A 1 296 ? 0.102 17.639 -3.710 1.00 95.88 296 ARG A N 1
ATOM 2293 C CA . ARG A 1 296 ? -0.988 16.664 -3.579 1.00 95.88 296 ARG A CA 1
ATOM 2294 C C . ARG A 1 296 ? -1.039 15.752 -4.795 1.00 95.88 296 ARG A C 1
ATOM 2296 O O . ARG A 1 296 ? -0.578 16.116 -5.879 1.00 95.88 296 ARG A O 1
ATOM 2303 N N . LYS A 1 297 ? -1.656 14.582 -4.628 1.00 96.56 297 LYS A N 1
ATOM 2304 C CA . LYS A 1 297 ? -2.005 13.695 -5.744 1.00 96.56 297 LYS A CA 1
ATOM 2305 C C . LYS A 1 297 ? -2.972 14.395 -6.709 1.00 96.56 297 LYS A C 1
ATOM 2307 O O . LYS A 1 297 ? -3.865 15.121 -6.269 1.00 96.56 297 LYS A O 1
ATOM 2312 N N . ALA A 1 298 ? -2.797 14.135 -7.999 1.00 96.38 298 ALA A N 1
ATOM 2313 C CA . ALA A 1 298 ? -3.664 14.592 -9.081 1.00 96.38 298 ALA A CA 1
ATOM 2314 C C . ALA A 1 298 ? -4.036 13.422 -10.009 1.00 96.38 298 ALA A C 1
ATOM 2316 O O . ALA A 1 298 ? -3.372 12.377 -10.002 1.00 96.38 298 ALA A O 1
ATOM 2317 N N . SER A 1 299 ? -5.094 13.585 -10.809 1.00 95.50 299 SER A N 1
ATOM 2318 C CA . SER A 1 299 ? -5.358 12.674 -11.933 1.00 95.50 299 SER A CA 1
ATOM 2319 C C . SER A 1 299 ? -4.424 12.981 -13.113 1.00 95.50 299 SER A C 1
ATOM 2321 O O . SER A 1 299 ? -3.724 13.996 -13.125 1.00 95.50 299 SER A O 1
ATOM 2323 N N . TRP A 1 300 ? -4.383 12.092 -14.110 1.00 94.88 300 TRP A N 1
ATOM 2324 C CA . TRP A 1 300 ? -3.669 12.380 -15.359 1.00 94.88 300 TRP A CA 1
ATOM 2325 C C . TRP A 1 300 ? -4.331 13.512 -16.137 1.00 94.88 300 TRP A C 1
ATOM 2327 O O . TRP A 1 300 ? -3.617 14.393 -16.600 1.00 94.88 300 TRP A O 1
ATOM 2337 N N . ASP A 1 301 ? -5.661 13.531 -16.199 1.00 97.31 301 ASP A N 1
ATOM 2338 C CA . ASP A 1 301 ? -6.419 14.577 -16.888 1.00 97.31 301 ASP A CA 1
ATOM 2339 C C . ASP A 1 301 ? -6.159 15.947 -16.238 1.00 97.31 301 ASP A C 1
ATOM 2341 O O . ASP A 1 301 ? -5.681 16.855 -16.906 1.00 97.31 301 ASP A O 1
ATOM 2345 N N . GLU A 1 302 ? -6.287 16.058 -14.908 1.00 97.12 302 GLU A N 1
ATOM 2346 C CA . GLU A 1 302 ? -6.014 17.297 -14.158 1.00 97.12 302 GLU A CA 1
ATOM 2347 C C . GLU A 1 302 ? -4.574 17.802 -14.369 1.00 97.12 302 GLU A C 1
ATOM 2349 O O . GLU A 1 302 ? -4.329 19.002 -14.516 1.00 97.12 302 GLU A O 1
ATOM 2354 N N . ALA A 1 303 ? -3.598 16.889 -14.386 1.00 96.94 303 ALA A N 1
ATOM 2355 C CA . ALA A 1 303 ? -2.200 17.244 -14.595 1.00 96.94 303 ALA A CA 1
ATOM 2356 C C . ALA A 1 303 ? -1.913 17.691 -16.039 1.00 96.94 303 ALA A C 1
ATOM 2358 O O . ALA A 1 303 ? -1.120 18.613 -16.237 1.00 96.94 303 ALA A O 1
ATOM 2359 N N . LEU A 1 304 ? -2.545 17.061 -17.033 1.00 97.19 304 LEU A N 1
ATOM 2360 C CA . LEU A 1 304 ? -2.412 17.423 -18.445 1.00 97.19 304 LEU A CA 1
ATOM 2361 C C . LEU A 1 304 ? -3.125 18.745 -18.746 1.00 97.19 304 LEU A C 1
ATOM 2363 O O . LEU A 1 304 ? -2.504 19.632 -19.330 1.00 97.19 304 LEU A O 1
ATOM 2367 N N . ASP A 1 305 ? -4.357 18.924 -18.271 1.00 97.44 305 ASP A N 1
ATOM 2368 C CA . ASP A 1 305 ? -5.126 20.166 -18.404 1.00 97.44 305 ASP A CA 1
ATOM 2369 C C . ASP A 1 305 ? -4.358 21.349 -17.805 1.00 97.44 305 ASP A C 1
ATOM 2371 O O . ASP A 1 305 ? -4.200 22.385 -18.451 1.00 97.44 305 ASP A O 1
ATOM 2375 N N . ARG A 1 306 ? -3.756 21.176 -16.619 1.00 95.50 306 ARG A N 1
ATOM 2376 C CA . ARG A 1 306 ? -2.915 22.207 -15.989 1.00 95.50 306 ARG A CA 1
ATOM 2377 C C . ARG A 1 306 ? -1.678 22.574 -16.818 1.00 95.50 306 ARG A C 1
ATOM 2379 O O . ARG A 1 306 ? -1.248 23.728 -16.780 1.00 95.50 306 ARG A O 1
ATOM 2386 N N . VAL A 1 307 ? -1.094 21.625 -17.553 1.00 96.12 307 VAL A N 1
ATOM 2387 C CA . VAL A 1 307 ? 0.021 21.895 -18.480 1.00 96.12 307 VAL A CA 1
ATOM 2388 C C . VAL A 1 307 ? -0.478 22.629 -19.727 1.00 96.12 307 VAL A C 1
ATOM 2390 O O . VAL A 1 307 ? 0.143 23.610 -20.130 1.00 96.12 307 VAL A O 1
ATOM 2393 N N . VAL A 1 308 ? -1.613 22.216 -20.297 1.00 97.44 308 VAL A N 1
ATOM 2394 C CA . VAL A 1 308 ? -2.246 22.886 -21.447 1.00 97.44 308 VAL A CA 1
ATOM 2395 C C . VAL A 1 308 ? -2.628 24.328 -21.098 1.00 97.44 308 VAL A C 1
ATOM 2397 O O . VAL A 1 308 ? -2.302 25.245 -21.848 1.00 97.44 308 VAL A O 1
ATOM 2400 N N . GLU A 1 309 ? -3.237 24.563 -19.933 1.00 96.38 309 GLU A N 1
ATOM 2401 C CA . GLU A 1 309 ? -3.526 25.908 -19.423 1.00 96.38 309 GLU A CA 1
ATOM 2402 C C . GLU A 1 309 ? -2.267 26.765 -19.272 1.00 96.38 309 GLU A C 1
ATOM 2404 O O . GLU A 1 309 ? -2.301 27.953 -19.582 1.00 96.38 309 GLU A O 1
ATOM 2409 N N . ALA A 1 310 ? -1.166 26.194 -18.773 1.00 94.44 310 ALA A N 1
ATOM 2410 C CA . ALA A 1 310 ? 0.082 26.929 -18.590 1.00 94.44 310 ALA A CA 1
ATOM 2411 C C . ALA A 1 310 ? 0.714 27.331 -19.932 1.00 94.44 310 ALA A C 1
ATOM 2413 O O . ALA A 1 310 ? 1.195 28.454 -20.052 1.00 94.44 310 ALA A O 1
ATOM 2414 N N . ILE A 1 311 ? 0.663 26.450 -20.939 1.00 97.12 311 ILE A N 1
ATOM 2415 C CA . ILE A 1 311 ? 1.146 26.724 -22.303 1.00 97.12 311 ILE A CA 1
ATOM 2416 C C . ILE A 1 311 ? 0.252 27.755 -23.007 1.00 97.12 311 ILE A C 1
ATOM 2418 O O . ILE A 1 311 ? 0.754 28.669 -23.644 1.00 97.12 311 ILE A O 1
ATOM 2422 N N . ASN A 1 312 ? -1.071 27.683 -22.845 1.00 96.75 312 ASN A N 1
ATOM 2423 C CA . ASN A 1 312 ? -1.997 28.653 -23.447 1.00 96.75 312 ASN A CA 1
ATOM 2424 C C . ASN A 1 312 ? -1.940 30.055 -22.799 1.00 96.75 312 ASN A C 1
ATOM 2426 O O . ASN A 1 312 ? -2.609 30.974 -23.272 1.00 96.75 312 ASN A O 1
ATOM 2430 N N . ARG A 1 313 ? -1.184 30.226 -21.704 1.00 92.69 313 ARG A N 1
ATOM 2431 C CA . ARG A 1 313 ? -0.929 31.518 -21.039 1.00 92.69 313 ARG A CA 1
ATOM 2432 C C . ARG A 1 313 ? 0.396 32.172 -21.459 1.00 92.69 313 ARG A C 1
ATOM 2434 O O . ARG A 1 313 ? 0.656 33.281 -20.994 1.00 92.69 313 ARG A O 1
ATOM 2441 N N . THR A 1 314 ? 1.219 31.504 -22.274 1.00 68.81 314 THR A N 1
ATOM 2442 C CA . THR A 1 314 ? 2.487 32.029 -22.822 1.00 68.81 314 THR A CA 1
ATOM 2443 C C . THR A 1 314 ? 2.349 32.433 -24.279 1.00 68.81 314 THR A C 1
ATOM 2445 O O . THR A 1 314 ? 2.822 33.541 -24.606 1.00 68.81 314 THR A O 1
#

Solvent-accessible surface area (backbone atoms only — not comparable to full-atom values): 17557 Å² total; per-residue (Å²): 120,76,47,64,67,31,46,52,38,37,46,61,28,34,58,88,63,81,49,62,36,31,37,51,7,41,51,36,38,43,54,54,52,69,59,59,58,69,68,63,53,52,55,52,51,41,31,40,49,19,22,32,64,54,56,68,35,100,64,52,46,75,63,42,50,30,30,68,78,67,76,42,70,34,43,92,40,76,65,48,60,57,49,50,51,55,27,43,78,70,42,23,36,68,22,88,83,35,86,70,63,68,54,24,53,70,38,52,51,50,47,48,51,50,32,56,79,68,69,39,60,71,62,34,50,52,43,40,67,75,49,53,64,72,39,52,51,62,50,24,52,52,44,42,70,60,38,84,85,65,82,63,91,77,69,76,77,77,70,70,62,94,89,64,78,69,57,45,66,35,9,51,22,28,32,51,41,25,50,55,52,32,52,55,36,37,77,71,69,38,66,73,34,49,59,36,52,57,42,37,51,68,15,53,65,71,61,69,70,77,90,71,70,75,41,51,36,86,43,67,74,79,80,49,74,74,44,77,45,82,47,61,35,80,90,49,95,80,51,36,34,22,30,41,32,28,48,58,89,37,63,79,40,52,45,38,23,75,76,23,93,82,43,64,26,54,63,53,74,69,52,56,40,42,47,58,64,78,28,28,60,77,57,73,88,64,47,68,46,76,58,95,92,47,38,27,76,45,51,69,64,60,52,48,52,54,50,53,54,56,60,76,72,110

Radius of gyration: 22.61 Å; Cα contacts (8 Å, |Δi|>4): 447; chains: 1; bounding box: 48×54×64 Å

Nearest PDB structures (foldseek):
  7bkb-assembly1_D  TM=8.375E-01  e=1.417E-04  Methanospirillum hungatei JF-1
  2vpw-assembly1_E  TM=8.766E-01  e=4.900E-03  Thermus thermophilus HB27
  2nya-assembly2_F  TM=7.891E-01  e=7.679E-03  Escherichia coli K-12
  6cz9-assembly1_A  TM=8.834E-01  e=5.377E-02  Shewanella sp. ANA-3
  8e9h-assembly1_G  TM=8.286E-01  e=1.459E-01  Mycolicibacterium smegmatis MC2 155